Protein AF-A0A075AXF4-F1 (afdb_monomer)

Nearest PDB structures (foldseek):
  7z6h-assembly1_C  TM=7.120E-01  e=2.997E-09  Homo sapiens
  3ggr-assembly1_B  TM=7.069E-01  e=2.971E-08  Homo sapiens
  2io4-assembly1_B  TM=7.173E-01  e=1.204E-06  Saccharolobus solfataricus P2
  7o1f-assembly1_A  TM=7.673E-01  e=3.993E-06  Thermochaetoides thermophila DSM 1495
  2izo-assembly1_B  TM=7.254E-01  e=2.371E-06  Saccharolobus solfataricus

pLDDT: mean 71.02, std 21.18, range [24.12, 95.69]

Mean predicted aligned error: 11.96 Å

Structure (mmCIF, N/CA/C/O backbone):
data_AF-A0A075AXF4-F1
#
_entry.id   AF-A0A075AXF4-F1
#
loop_
_atom_site.group_PDB
_atom_site.id
_atom_site.type_symbol
_atom_site.label_atom_id
_atom_site.label_alt_id
_atom_site.label_comp_id
_atom_site.label_asym_id
_atom_site.label_entity_id
_atom_site.label_seq_id
_atom_site.pdbx_PDB_ins_code
_atom_site.Cartn_x
_atom_site.Cartn_y
_atom_site.Cartn_z
_atom_site.occupancy
_atom_site.B_iso_or_equiv
_atom_site.auth_seq_id
_atom_site.auth_comp_id
_atom_site.auth_asym_id
_atom_site.auth_atom_id
_atom_site.pdbx_PDB_model_num
ATOM 1 N N . MET A 1 1 ? 25.934 1.154 -22.409 1.00 27.30 1 MET A N 1
ATOM 2 C CA . MET A 1 1 ? 25.041 0.190 -23.088 1.00 27.30 1 MET A CA 1
ATOM 3 C C . MET A 1 1 ? 23.714 0.227 -22.354 1.00 27.30 1 MET A C 1
ATOM 5 O O . MET A 1 1 ? 23.699 -0.053 -21.167 1.00 27.30 1 MET A O 1
ATOM 9 N N . SER A 1 2 ? 22.649 0.695 -22.998 1.00 24.12 2 SER A N 1
ATOM 10 C CA . SER A 1 2 ? 21.321 0.852 -22.396 1.00 24.12 2 SER A CA 1
ATOM 11 C C . SER A 1 2 ? 20.575 -0.484 -22.418 1.00 24.12 2 SER A C 1
ATOM 13 O O . SER A 1 2 ? 20.245 -1.001 -23.483 1.00 24.12 2 SER A O 1
ATOM 15 N N . SER A 1 3 ? 20.342 -1.058 -21.241 1.00 26.25 3 SER A N 1
ATOM 16 C CA . SER A 1 3 ? 19.621 -2.319 -21.062 1.00 26.25 3 SER A CA 1
ATOM 17 C C . SER A 1 3 ? 18.118 -2.094 -21.241 1.00 26.25 3 SER A C 1
ATOM 19 O O . SER A 1 3 ? 17.509 -1.309 -20.517 1.00 26.25 3 SER A O 1
ATOM 21 N N . ASN A 1 4 ? 17.512 -2.786 -22.203 1.00 26.14 4 ASN A N 1
ATOM 22 C CA . ASN A 1 4 ? 16.065 -2.798 -22.398 1.00 26.14 4 ASN A CA 1
ATOM 23 C C . ASN A 1 4 ? 15.433 -3.807 -21.432 1.00 26.14 4 ASN A C 1
ATOM 25 O O . ASN A 1 4 ? 15.862 -4.957 -21.4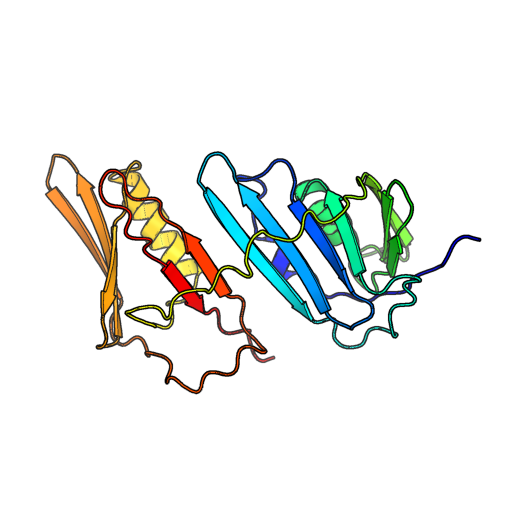06 1.00 26.14 4 ASN A O 1
ATOM 29 N N . ILE A 1 5 ? 14.422 -3.400 -20.660 1.00 32.06 5 ILE A N 1
ATOM 30 C CA . ILE A 1 5 ? 13.706 -4.290 -19.744 1.00 32.06 5 ILE A CA 1
ATOM 31 C C . ILE A 1 5 ? 12.218 -4.302 -20.121 1.00 32.06 5 ILE A C 1
ATOM 33 O O . ILE A 1 5 ? 11.587 -3.256 -20.250 1.00 32.06 5 ILE A O 1
ATOM 37 N N . LEU A 1 6 ? 11.692 -5.501 -20.366 1.00 27.25 6 LEU A N 1
ATOM 38 C CA . LEU A 1 6 ? 10.327 -5.768 -20.825 1.00 27.25 6 LEU A CA 1
ATOM 39 C C . LEU A 1 6 ? 9.510 -6.287 -19.636 1.00 27.25 6 LEU A C 1
ATOM 41 O O . LEU A 1 6 ? 9.963 -7.195 -18.933 1.00 27.25 6 LEU A O 1
ATOM 45 N N . TYR A 1 7 ? 8.324 -5.732 -19.401 1.00 36.44 7 TYR A N 1
ATOM 46 C CA . TYR A 1 7 ? 7.461 -6.137 -18.291 1.00 36.44 7 TYR A CA 1
ATOM 47 C C . TYR A 1 7 ? 5.999 -6.193 -18.742 1.00 36.44 7 TYR A C 1
ATOM 49 O O . TYR A 1 7 ? 5.592 -5.637 -19.750 1.00 36.44 7 TYR A O 1
ATOM 57 N N . GLN A 1 8 ? 5.171 -6.895 -17.980 1.00 30.17 8 GLN A N 1
ATOM 58 C CA . GLN A 1 8 ? 3.724 -6.795 -18.093 1.00 30.17 8 GLN A CA 1
ATOM 59 C C . GLN A 1 8 ? 3.177 -6.921 -16.679 1.00 30.17 8 GLN A C 1
ATOM 61 O O . GLN A 1 8 ? 3.248 -7.987 -16.075 1.00 30.17 8 GLN A O 1
ATOM 66 N N . ILE A 1 9 ? 2.681 -5.816 -16.123 1.00 34.72 9 ILE A N 1
ATOM 67 C CA . ILE A 1 9 ? 2.143 -5.785 -14.760 1.00 34.72 9 ILE A CA 1
ATOM 68 C C . ILE A 1 9 ? 0.679 -5.372 -14.823 1.00 34.72 9 ILE A C 1
ATOM 70 O O . ILE A 1 9 ? 0.334 -4.378 -15.461 1.00 34.72 9 ILE A O 1
ATOM 74 N N . ASN A 1 10 ? -0.184 -6.133 -14.151 1.00 33.03 10 ASN A N 1
ATOM 75 C CA . ASN A 1 10 ? -1.569 -5.747 -13.912 1.00 33.03 10 ASN A CA 1
ATOM 76 C C . ASN A 1 10 ? -1.613 -4.883 -12.639 1.00 33.03 10 ASN A C 1
ATOM 78 O O . ASN A 1 10 ? -1.606 -5.403 -11.530 1.00 33.03 10 ASN A O 1
ATOM 82 N N . VAL A 1 11 ? -1.545 -3.558 -12.794 1.00 38.16 11 VAL A N 1
ATOM 83 C CA . VAL A 1 11 ? -1.361 -2.596 -11.682 1.00 38.16 11 VAL A CA 1
ATOM 84 C C . VAL A 1 11 ? -2.676 -1.896 -11.296 1.00 38.16 11 VAL A C 1
ATOM 86 O O . VAL A 1 11 ? -2.672 -0.809 -10.719 1.00 38.16 11 VAL A O 1
ATOM 89 N N . GLN A 1 12 ? -3.836 -2.469 -11.627 1.00 38.56 12 GLN A N 1
ATOM 90 C CA . GLN A 1 12 ? -5.110 -1.787 -11.368 1.00 38.56 12 GLN A CA 1
ATOM 91 C C . GLN A 1 12 ? -5.354 -1.527 -9.861 1.00 38.56 12 GLN A C 1
ATOM 93 O O . GLN A 1 12 ? -5.897 -0.474 -9.516 1.00 38.56 12 GLN A O 1
ATOM 98 N N . ASP A 1 13 ? -4.809 -2.360 -8.966 1.00 41.28 13 ASP A N 1
ATOM 99 C CA . ASP A 1 13 ? -5.062 -2.279 -7.516 1.00 41.28 13 ASP A CA 1
ATOM 100 C C . ASP A 1 13 ? -4.215 -1.239 -6.753 1.00 41.28 13 ASP A C 1
ATOM 102 O O . ASP A 1 13 ? -4.675 -0.668 -5.760 1.00 41.28 13 ASP A O 1
ATOM 106 N N . VAL A 1 14 ? -3.014 -0.895 -7.238 1.00 41.69 14 VAL A N 1
ATOM 107 C CA . VAL A 1 14 ? -2.098 0.055 -6.556 1.00 41.69 14 VAL A CA 1
ATOM 108 C C . VAL A 1 14 ? -2.601 1.503 -6.648 1.00 41.69 14 VAL A C 1
ATOM 110 O O . VAL A 1 14 ? -2.327 2.330 -5.779 1.00 41.69 14 VAL A O 1
ATOM 113 N N . SER A 1 15 ? -3.405 1.815 -7.669 1.00 40.53 15 SER A N 1
ATOM 114 C CA . SER A 1 15 ? -3.923 3.167 -7.926 1.00 40.53 15 SER A CA 1
ATOM 115 C C . SER A 1 15 ? -4.878 3.707 -6.848 1.00 40.53 15 SER A C 1
ATOM 117 O O . SER A 1 15 ? -5.182 4.904 -6.837 1.00 40.53 15 SER A O 1
ATOM 119 N N . SER A 1 16 ? -5.343 2.836 -5.945 1.00 44.25 16 SER A N 1
ATOM 120 C CA . SER A 1 16 ? -6.282 3.145 -4.863 1.00 44.25 16 SER A CA 1
ATOM 121 C C . SER A 1 16 ? -5.613 3.658 -3.579 1.00 44.25 16 SER A C 1
ATOM 123 O O . SER A 1 16 ? -6.284 4.287 -2.751 1.00 44.25 16 SER A O 1
ATOM 125 N N . ILE A 1 17 ? -4.291 3.484 -3.438 1.00 48.03 17 ILE A N 1
ATOM 126 C CA . ILE A 1 17 ? -3.491 4.081 -2.362 1.00 48.03 17 ILE A CA 1
ATOM 127 C C . ILE A 1 17 ? -3.349 5.576 -2.677 1.00 48.03 17 ILE A C 1
ATOM 129 O O . ILE A 1 17 ? -2.435 6.022 -3.366 1.00 48.03 17 ILE A O 1
ATOM 133 N N . LYS A 1 18 ? -4.335 6.370 -2.248 1.00 46.41 18 LYS A N 1
ATOM 134 C CA . LYS A 1 18 ? -4.361 7.821 -2.477 1.00 46.41 18 LYS A CA 1
ATOM 135 C C . LYS A 1 18 ? -3.076 8.482 -1.955 1.00 46.41 18 LYS A C 1
ATOM 137 O O . LYS A 1 18 ? -2.716 8.293 -0.797 1.00 46.41 18 LYS A O 1
ATOM 142 N N . ASN A 1 19 ? -2.516 9.375 -2.780 1.00 50.25 19 ASN A N 1
ATOM 143 C CA . ASN A 1 19 ? -1.391 10.315 -2.581 1.00 50.25 19 ASN A CA 1
ATOM 144 C C . ASN A 1 19 ? -1.425 11.209 -1.321 1.00 50.25 19 ASN A C 1
ATOM 146 O O . ASN A 1 19 ? -0.719 12.211 -1.259 1.00 50.25 19 ASN A O 1
ATOM 150 N N . LYS A 1 20 ? -2.288 10.940 -0.340 1.00 50.97 20 LYS A N 1
ATOM 151 C CA . LYS A 1 20 ? -2.543 11.864 0.766 1.00 50.97 20 LYS A CA 1
ATOM 152 C C . LYS A 1 20 ? -1.429 11.863 1.819 1.00 50.97 20 LYS A C 1
ATOM 154 O O . LYS A 1 20 ? -1.355 12.818 2.579 1.00 50.97 20 LYS A O 1
ATOM 159 N N . TYR A 1 21 ? -0.586 10.830 1.848 1.00 51.03 21 TYR A N 1
ATOM 160 C CA . TYR A 1 21 ? 0.285 10.575 2.996 1.00 51.03 21 TYR A CA 1
ATOM 161 C C . TYR A 1 21 ? 1.788 10.741 2.731 1.00 51.03 21 TYR A C 1
ATOM 163 O O . TYR A 1 21 ? 2.521 10.910 3.689 1.00 51.03 21 TYR A O 1
ATOM 171 N N . GLN A 1 22 ? 2.285 10.781 1.484 1.00 60.81 22 GLN A N 1
ATOM 172 C CA . GLN A 1 22 ? 3.741 10.835 1.242 1.00 60.81 22 GLN A CA 1
ATOM 173 C C . GLN A 1 22 ? 4.163 11.622 0.002 1.00 60.81 22 GLN A C 1
ATOM 175 O O . GLN A 1 22 ? 3.563 11.515 -1.067 1.00 60.81 22 GLN A O 1
ATOM 180 N N . LYS A 1 23 ? 5.282 12.346 0.147 1.00 72.44 23 LYS A N 1
ATOM 181 C CA . LYS A 1 23 ? 6.001 13.019 -0.949 1.00 72.44 23 LYS A CA 1
ATOM 182 C C . LYS A 1 23 ? 6.859 12.053 -1.780 1.00 72.44 23 LYS A C 1
ATOM 184 O O . LYS A 1 23 ? 7.093 12.317 -2.954 1.00 72.44 23 LYS A O 1
ATOM 189 N N . SER A 1 24 ? 7.317 10.944 -1.192 1.00 82.44 24 SER A N 1
ATOM 190 C CA . SER A 1 24 ? 8.143 9.931 -1.863 1.00 82.44 24 SER A CA 1
ATOM 191 C C . SER A 1 24 ? 7.945 8.531 -1.274 1.00 82.44 24 SER A C 1
ATOM 193 O O . SER A 1 24 ? 7.671 8.405 -0.083 1.00 82.44 24 SER A O 1
ATOM 195 N N . CYS A 1 25 ? 8.156 7.494 -2.081 1.00 85.38 25 CYS A N 1
ATOM 196 C CA . CYS A 1 25 ? 8.318 6.102 -1.668 1.00 85.38 25 CYS A CA 1
ATOM 197 C C . CYS A 1 25 ? 9.658 5.536 -2.152 1.00 85.38 25 CYS A C 1
ATOM 199 O O . CYS A 1 25 ? 10.298 6.117 -3.031 1.00 85.38 25 CYS A O 1
ATOM 201 N N . ILE A 1 26 ? 10.050 4.394 -1.586 1.00 87.25 26 ILE A N 1
ATOM 202 C CA . ILE A 1 26 ? 11.158 3.569 -2.063 1.00 87.25 26 ILE A CA 1
ATOM 203 C C . ILE A 1 26 ? 10.586 2.368 -2.818 1.00 87.25 26 ILE A C 1
ATOM 205 O O . ILE A 1 26 ? 9.822 1.576 -2.264 1.00 87.25 26 ILE A O 1
ATOM 209 N N . LEU A 1 27 ? 10.958 2.224 -4.086 1.00 87.00 27 LEU A N 1
ATOM 210 C CA . LEU A 1 27 ? 10.733 1.007 -4.858 1.00 87.00 27 LEU A CA 1
ATOM 211 C C . LEU A 1 27 ? 12.011 0.175 -4.868 1.00 87.00 27 LEU A C 1
ATOM 213 O O . LEU A 1 27 ? 13.074 0.673 -5.235 1.00 87.00 27 LEU A O 1
ATOM 217 N N . THR A 1 28 ? 11.883 -1.099 -4.521 1.00 87.00 28 THR A N 1
ATOM 218 C CA . THR A 1 28 ? 12.957 -2.084 -4.600 1.00 87.00 28 THR A CA 1
ATOM 219 C C . THR A 1 28 ? 12.669 -3.056 -5.735 1.00 87.00 28 THR A C 1
ATOM 221 O O . THR A 1 28 ? 11.678 -3.798 -5.713 1.00 87.00 28 THR A O 1
ATOM 224 N N . PHE A 1 29 ? 13.568 -3.075 -6.711 1.00 83.75 29 PHE A N 1
ATOM 225 C CA . PHE A 1 29 ? 13.611 -4.070 -7.773 1.00 83.75 29 PHE A CA 1
ATOM 226 C C . PHE A 1 29 ? 14.584 -5.163 -7.368 1.00 83.75 29 PHE A C 1
ATOM 228 O O . PHE A 1 29 ? 15.672 -4.874 -6.876 1.00 83.75 29 PHE A O 1
ATOM 235 N N . THR A 1 30 ? 14.199 -6.415 -7.584 1.00 81.50 30 THR A N 1
ATOM 236 C CA . THR A 1 30 ? 15.085 -7.563 -7.387 1.00 81.50 30 THR A CA 1
ATOM 237 C C . THR A 1 30 ? 15.205 -8.328 -8.695 1.00 81.50 30 THR A C 1
ATOM 239 O O . THR A 1 30 ? 14.298 -8.276 -9.527 1.00 81.50 30 THR A O 1
ATOM 242 N N . ASN A 1 31 ? 16.289 -9.082 -8.869 1.00 76.50 31 ASN A N 1
ATOM 243 C CA . ASN A 1 31 ? 16.451 -10.019 -9.988 1.00 76.50 31 ASN A CA 1
ATOM 244 C C . ASN A 1 31 ? 15.409 -11.166 -9.991 1.00 76.50 31 ASN A C 1
ATOM 246 O O . ASN A 1 31 ? 15.362 -11.984 -10.911 1.00 76.50 31 ASN A O 1
ATOM 250 N N . ARG A 1 32 ? 14.540 -11.229 -8.974 1.00 76.12 32 ARG A N 1
ATOM 251 C CA . ARG A 1 32 ? 13.416 -12.162 -8.875 1.00 76.12 32 ARG A CA 1
ATOM 252 C C . ARG A 1 32 ? 12.138 -11.510 -9.406 1.00 76.12 32 ARG A C 1
ATOM 254 O O . ARG A 1 32 ? 12.023 -10.294 -9.514 1.00 76.12 32 ARG A O 1
ATOM 261 N N . LYS A 1 33 ? 11.098 -12.313 -9.648 1.00 70.56 33 LYS A N 1
ATOM 262 C CA . LYS A 1 33 ? 9.741 -11.836 -10.004 1.00 70.56 33 LYS A CA 1
ATOM 263 C C . LYS A 1 33 ? 8.999 -11.170 -8.827 1.00 70.56 33 LYS A C 1
ATOM 265 O O . LYS A 1 33 ? 7.779 -11.278 -8.718 1.00 70.56 33 LYS A O 1
ATOM 270 N N . ARG A 1 34 ? 9.735 -10.518 -7.923 1.00 73.00 34 ARG A N 1
ATOM 271 C CA . ARG A 1 34 ? 9.235 -9.860 -6.716 1.00 73.00 34 ARG A CA 1
ATOM 272 C C . ARG A 1 34 ? 9.734 -8.425 -6.685 1.00 73.00 34 ARG A C 1
ATOM 274 O O . ARG A 1 34 ? 10.939 -8.178 -6.663 1.00 73.00 34 ARG A O 1
ATOM 281 N N . TRP A 1 35 ? 8.793 -7.497 -6.661 1.00 76.12 35 TRP A N 1
ATOM 282 C CA . TRP A 1 35 ? 9.036 -6.083 -6.421 1.00 76.12 35 TRP A CA 1
ATOM 283 C C . TRP A 1 35 ? 8.506 -5.717 -5.048 1.00 76.12 35 TRP A C 1
ATOM 285 O O . TRP A 1 35 ? 7.555 -6.329 -4.558 1.00 76.12 35 TRP A O 1
ATOM 295 N N . GLN A 1 36 ? 9.114 -4.716 -4.433 1.00 77.62 36 GLN A N 1
ATOM 296 C CA . GLN A 1 36 ? 8.671 -4.226 -3.140 1.00 77.62 36 GLN A CA 1
ATOM 297 C C . GLN A 1 36 ? 8.505 -2.714 -3.199 1.00 77.62 36 GLN A C 1
ATOM 299 O O . GLN A 1 36 ? 9.373 -2.004 -3.696 1.00 77.62 36 GLN A O 1
ATOM 304 N N . ILE A 1 37 ? 7.379 -2.226 -2.698 1.00 76.31 37 ILE A N 1
ATOM 305 C CA . ILE A 1 37 ? 7.105 -0.807 -2.515 1.00 76.31 37 ILE A CA 1
ATOM 306 C C . ILE A 1 37 ? 7.096 -0.571 -1.017 1.00 76.31 37 ILE A C 1
ATOM 308 O O . ILE A 1 37 ? 6.217 -1.073 -0.320 1.00 76.31 37 ILE A O 1
ATOM 312 N N . ARG A 1 38 ? 8.071 0.188 -0.529 1.00 77.62 38 ARG A N 1
ATOM 313 C CA . ARG A 1 38 ? 8.118 0.621 0.862 1.00 77.62 38 ARG A CA 1
ATOM 314 C C . ARG A 1 38 ? 7.870 2.104 0.928 1.00 77.62 38 ARG A C 1
ATOM 316 O O . ARG A 1 38 ? 8.444 2.894 0.178 1.00 77.62 38 ARG A O 1
ATOM 323 N N . THR A 1 39 ? 7.026 2.493 1.856 1.00 75.88 39 THR A N 1
ATOM 324 C CA . THR A 1 39 ? 6.755 3.890 2.100 1.00 75.88 39 THR A CA 1
ATOM 325 C C . THR A 1 39 ? 6.768 4.149 3.598 1.00 75.88 39 THR A C 1
ATOM 327 O O . THR A 1 39 ? 6.298 3.322 4.375 1.00 75.88 39 THR A O 1
ATOM 330 N N . LEU A 1 40 ? 7.360 5.269 4.005 1.00 71.50 40 LEU A N 1
ATOM 331 C CA . LEU A 1 40 ? 7.406 5.713 5.394 1.00 71.50 40 LEU A CA 1
ATOM 332 C C . LEU A 1 40 ? 6.972 7.173 5.434 1.00 71.50 40 LEU A C 1
ATOM 334 O O . LEU A 1 40 ? 7.558 8.025 4.765 1.00 71.50 40 LEU A O 1
ATOM 338 N N . ASP A 1 41 ? 5.898 7.450 6.158 1.00 69.69 41 ASP A N 1
ATOM 339 C CA . ASP A 1 41 ? 5.471 8.806 6.458 1.00 69.69 41 ASP A CA 1
ATOM 340 C C . ASP A 1 41 ? 6.078 9.198 7.803 1.00 69.69 41 ASP A C 1
ATOM 342 O O . ASP A 1 41 ? 5.587 8.803 8.855 1.00 69.69 41 ASP A O 1
ATOM 346 N N . LEU A 1 42 ? 7.154 9.984 7.760 1.00 66.94 42 LEU A N 1
ATOM 347 C CA . LEU A 1 42 ? 7.853 10.452 8.959 1.00 66.94 42 LEU A CA 1
ATOM 348 C C . LEU A 1 42 ? 6.968 11.313 9.871 1.00 66.94 42 LEU A C 1
ATOM 350 O O . LEU A 1 42 ? 7.278 11.452 11.046 1.00 66.94 42 LEU A O 1
ATOM 354 N N . SER A 1 43 ? 5.893 11.913 9.346 1.00 66.75 43 SER A N 1
ATOM 355 C CA . SER A 1 43 ? 5.010 12.769 10.146 1.00 66.75 43 SER A CA 1
ATOM 356 C C . SER A 1 43 ? 4.003 11.985 10.980 1.00 66.75 43 SER A C 1
ATOM 358 O O . SER A 1 43 ? 3.557 12.472 12.014 1.00 66.75 43 SER A O 1
ATOM 360 N N . THR A 1 44 ? 3.638 10.785 10.527 1.00 66.06 44 THR A N 1
ATOM 361 C CA . THR A 1 44 ? 2.646 9.930 11.190 1.00 66.06 44 THR A CA 1
ATOM 362 C C . THR A 1 44 ? 3.237 8.628 11.720 1.00 66.06 44 THR A C 1
ATOM 364 O O . THR A 1 44 ? 2.513 7.853 12.333 1.00 66.06 44 THR A O 1
ATOM 367 N N . GLY A 1 45 ? 4.509 8.340 11.429 1.00 68.44 45 GLY A N 1
ATOM 368 C CA . GLY A 1 45 ? 5.118 7.028 11.656 1.00 68.44 45 GLY A CA 1
ATOM 369 C C . GLY A 1 45 ? 4.556 5.925 10.747 1.00 68.44 45 GLY A C 1
ATOM 370 O O . GLY A 1 45 ? 4.991 4.777 10.829 1.00 68.44 45 GLY A O 1
ATOM 371 N N . LEU A 1 46 ? 3.603 6.236 9.853 1.00 67.50 46 LEU A N 1
ATOM 372 C CA . LEU A 1 46 ? 2.928 5.230 9.040 1.00 67.50 46 LEU A CA 1
ATOM 373 C C . LEU A 1 46 ? 3.898 4.611 8.036 1.00 67.50 46 LEU A C 1
ATOM 375 O O . LEU A 1 46 ? 4.385 5.267 7.109 1.00 67.50 46 LEU A O 1
ATOM 379 N N . LYS A 1 47 ? 4.096 3.303 8.175 1.00 71.25 47 LYS A N 1
ATOM 380 C CA . LYS A 1 47 ? 4.870 2.488 7.248 1.00 71.25 47 LYS A CA 1
ATOM 381 C C . LYS A 1 47 ? 3.939 1.617 6.417 1.00 71.25 47 LYS A C 1
ATOM 383 O O . LYS A 1 47 ? 3.075 0.931 6.948 1.00 71.25 47 LYS A O 1
ATOM 388 N N . ILE A 1 48 ? 4.129 1.623 5.104 1.00 71.75 48 ILE A N 1
ATOM 389 C CA . ILE A 1 48 ? 3.410 0.746 4.180 1.00 71.75 48 ILE A CA 1
ATOM 390 C C . ILE A 1 48 ? 4.448 -0.098 3.457 1.00 71.75 48 ILE A C 1
ATOM 392 O O . ILE A 1 48 ? 5.362 0.433 2.827 1.00 71.75 48 ILE A O 1
ATOM 396 N N . ASP A 1 49 ? 4.301 -1.415 3.543 1.00 74.19 49 ASP A N 1
ATOM 397 C CA . ASP A 1 49 ? 5.128 -2.370 2.814 1.00 74.19 49 ASP A CA 1
ATOM 398 C C . ASP A 1 49 ? 4.233 -3.208 1.901 1.00 74.19 49 ASP A C 1
ATOM 400 O O . ASP A 1 49 ? 3.334 -3.918 2.352 1.00 74.19 49 ASP A O 1
ATOM 404 N N . CYS A 1 50 ? 4.450 -3.093 0.597 1.00 71.06 50 CYS A N 1
ATOM 405 C CA . CYS A 1 50 ? 3.696 -3.812 -0.411 1.00 71.06 50 CYS A CA 1
ATOM 406 C C . CYS A 1 50 ? 4.646 -4.684 -1.226 1.00 71.06 50 CYS A C 1
ATOM 408 O O . CYS A 1 50 ? 5.556 -4.190 -1.889 1.00 71.06 50 CYS A O 1
ATOM 410 N N . ASN A 1 51 ? 4.403 -5.993 -1.209 1.00 72.62 51 ASN A N 1
ATOM 411 C CA . ASN A 1 51 ? 5.110 -6.940 -2.057 1.00 72.62 51 ASN A CA 1
ATOM 412 C C . ASN A 1 51 ? 4.266 -7.233 -3.296 1.00 72.62 51 ASN A C 1
ATOM 414 O O . ASN A 1 51 ? 3.143 -7.722 -3.196 1.00 72.62 51 ASN A O 1
ATOM 418 N N . LEU A 1 52 ? 4.826 -6.946 -4.465 1.00 67.81 52 LEU A N 1
ATOM 419 C CA . LEU A 1 52 ? 4.213 -7.205 -5.757 1.00 67.81 52 LEU A CA 1
ATOM 420 C C . LEU A 1 52 ? 4.898 -8.407 -6.400 1.00 67.81 52 LEU A C 1
ATOM 422 O O . LEU A 1 52 ? 6.102 -8.394 -6.659 1.00 67.81 52 LEU A O 1
ATOM 426 N N . TYR A 1 53 ? 4.118 -9.445 -6.683 1.00 68.00 53 TYR A N 1
ATOM 427 C CA . TYR A 1 53 ? 4.588 -10.621 -7.405 1.00 68.00 53 TYR A CA 1
ATOM 428 C C . TYR A 1 53 ? 4.194 -10.511 -8.871 1.00 68.00 53 TYR A C 1
ATOM 430 O O . TYR A 1 53 ? 3.011 -10.463 -9.210 1.00 68.00 53 TYR A O 1
ATOM 438 N N . ILE A 1 54 ? 5.190 -10.483 -9.752 1.00 67.06 54 ILE A N 1
ATOM 439 C CA . ILE A 1 54 ? 4.949 -10.337 -11.183 1.00 67.06 54 ILE A CA 1
ATOM 440 C C . ILE A 1 54 ? 4.703 -11.712 -11.788 1.00 67.06 54 ILE A C 1
ATOM 442 O O . ILE A 1 54 ? 5.626 -12.480 -12.072 1.00 67.06 54 ILE A O 1
ATOM 446 N N . LYS A 1 55 ? 3.426 -12.020 -12.000 1.00 60.53 55 LYS A N 1
ATOM 447 C CA . LYS A 1 55 ? 3.003 -13.197 -12.758 1.00 60.53 55 LYS A CA 1
ATOM 448 C C . LYS A 1 55 ? 3.263 -12.958 -14.250 1.00 60.53 55 LYS A C 1
ATOM 450 O O . LYS A 1 55 ? 3.044 -11.862 -14.749 1.00 60.53 55 LYS A O 1
ATOM 455 N N . ASN A 1 56 ? 3.722 -13.989 -14.958 1.00 63.38 56 ASN A N 1
ATOM 456 C CA . ASN A 1 56 ? 3.880 -14.008 -16.422 1.00 63.38 56 ASN A CA 1
ATOM 457 C C . ASN A 1 56 ? 4.870 -13.006 -17.052 1.00 63.38 56 ASN A C 1
ATOM 459 O O . ASN A 1 56 ? 4.901 -12.898 -18.273 1.00 63.38 56 ASN A O 1
ATOM 463 N N . ALA A 1 57 ? 5.727 -12.330 -16.281 1.00 62.06 57 ALA A N 1
ATOM 464 C CA . ALA A 1 57 ? 6.822 -11.564 -16.877 1.00 62.06 57 ALA A CA 1
ATOM 465 C C . ALA A 1 57 ? 7.969 -12.468 -17.347 1.00 62.06 57 ALA A C 1
ATOM 467 O O . ALA A 1 57 ? 8.285 -13.489 -16.715 1.00 62.06 57 ALA A O 1
ATOM 468 N N . SER A 1 58 ? 8.627 -12.043 -18.428 1.00 66.88 58 SER A N 1
ATOM 469 C CA . SER A 1 58 ? 9.997 -12.441 -18.747 1.00 66.88 58 SER A CA 1
ATOM 470 C C . SER A 1 58 ? 10.907 -12.202 -17.541 1.00 66.88 58 SER A C 1
ATOM 472 O O . SER A 1 58 ? 10.659 -11.304 -16.734 1.00 66.88 58 SER A O 1
ATOM 474 N N . ASN A 1 59 ? 11.943 -13.030 -17.380 1.00 64.44 59 ASN A N 1
ATOM 475 C CA . ASN A 1 59 ? 12.887 -12.846 -16.280 1.00 64.44 59 ASN A CA 1
ATOM 476 C C . ASN A 1 59 ? 13.521 -11.447 -16.379 1.00 64.44 59 ASN A C 1
ATOM 478 O O . ASN A 1 59 ? 13.975 -11.078 -17.465 1.00 64.44 59 ASN A O 1
ATOM 482 N N . PRO A 1 60 ? 13.533 -10.666 -15.285 1.00 65.38 60 PRO A N 1
ATOM 483 C CA . PRO A 1 60 ? 14.088 -9.324 -15.311 1.00 65.38 60 PRO A CA 1
ATOM 484 C C . PRO A 1 60 ? 15.597 -9.393 -15.572 1.00 65.38 60 PRO A C 1
ATOM 486 O O . PRO A 1 60 ? 16.334 -10.062 -14.851 1.00 65.38 60 PRO A O 1
ATOM 489 N N . THR A 1 61 ? 16.069 -8.690 -16.598 1.00 68.31 61 THR A N 1
ATOM 490 C CA . THR A 1 61 ? 17.500 -8.481 -16.852 1.00 68.31 61 THR A CA 1
ATOM 491 C C . THR A 1 61 ? 17.972 -7.268 -16.062 1.00 68.31 61 THR A C 1
ATOM 493 O O . THR A 1 61 ? 18.059 -6.161 -16.594 1.00 68.31 61 THR A O 1
ATOM 496 N N . ILE A 1 62 ? 18.227 -7.471 -14.773 1.00 69.94 62 ILE A N 1
ATOM 497 C CA . ILE A 1 62 ? 18.841 -6.469 -13.898 1.00 69.94 62 ILE A CA 1
ATOM 498 C C . ILE A 1 62 ? 20.306 -6.873 -13.726 1.00 69.94 62 ILE A C 1
ATOM 500 O O . ILE A 1 62 ? 20.601 -8.035 -13.463 1.00 69.94 62 ILE A O 1
ATOM 504 N N . SER A 1 63 ? 21.231 -5.933 -13.935 1.00 73.75 63 SER A N 1
ATOM 505 C CA . SER A 1 63 ? 22.677 -6.189 -13.823 1.00 73.75 63 SER A CA 1
ATOM 506 C C . SER A 1 63 ? 23.146 -6.395 -12.382 1.00 73.75 63 SER A C 1
ATOM 508 O O . SER A 1 63 ? 24.242 -6.897 -12.162 1.00 73.75 63 SER A O 1
ATOM 510 N N . THR A 1 64 ? 22.331 -5.984 -11.415 1.00 77.00 64 THR A N 1
ATOM 511 C CA . THR A 1 64 ? 22.555 -6.120 -9.976 1.00 77.00 64 THR A CA 1
ATOM 512 C C . THR A 1 64 ? 21.454 -6.973 -9.347 1.00 77.00 64 THR A C 1
ATOM 514 O O . THR A 1 64 ? 20.355 -7.099 -9.890 1.00 77.00 64 THR A O 1
ATOM 517 N N . ASP A 1 65 ? 21.731 -7.559 -8.183 1.00 81.81 65 ASP A N 1
ATOM 518 C CA . ASP A 1 65 ? 20.748 -8.397 -7.485 1.00 81.81 65 ASP A CA 1
ATOM 519 C C . ASP A 1 65 ? 19.543 -7.592 -6.985 1.00 81.81 65 ASP A C 1
ATOM 521 O O . ASP A 1 65 ? 18.402 -8.069 -7.049 1.00 81.81 65 ASP A O 1
ATOM 525 N N . THR A 1 66 ? 19.790 -6.359 -6.534 1.00 84.94 66 THR A N 1
ATOM 526 C CA . THR A 1 66 ? 18.777 -5.411 -6.063 1.00 84.94 66 THR A CA 1
ATOM 527 C C . THR A 1 66 ? 19.080 -3.983 -6.524 1.00 84.94 66 THR A C 1
ATOM 529 O O . THR A 1 66 ? 20.235 -3.612 -6.748 1.00 84.94 66 THR A O 1
ATOM 532 N N . ILE A 1 67 ? 18.028 -3.177 -6.706 1.00 87.75 67 ILE A N 1
ATOM 533 C CA . ILE A 1 67 ? 18.109 -1.728 -6.948 1.00 87.75 67 ILE A CA 1
ATOM 534 C C . ILE A 1 67 ? 17.020 -1.040 -6.132 1.00 87.75 67 ILE A C 1
ATOM 536 O O . ILE A 1 67 ? 15.854 -1.431 -6.208 1.00 87.75 67 ILE A O 1
ATOM 540 N N . HIS A 1 68 ? 17.393 0.017 -5.414 1.00 89.94 68 HIS A N 1
ATOM 541 C CA . HIS A 1 68 ? 16.480 0.835 -4.624 1.00 89.94 68 HIS A CA 1
ATOM 542 C C . HIS A 1 68 ? 16.367 2.218 -5.249 1.00 89.94 68 HIS A C 1
ATOM 544 O O . HIS A 1 68 ? 17.368 2.882 -5.526 1.00 89.94 68 HIS A O 1
ATOM 550 N N . ILE A 1 69 ? 15.136 2.655 -5.491 1.00 90.75 69 ILE A N 1
ATOM 551 C CA . ILE A 1 69 ? 14.873 3.964 -6.079 1.00 90.75 69 ILE A CA 1
ATOM 552 C C . ILE A 1 69 ? 13.866 4.725 -5.234 1.00 90.75 69 ILE A C 1
ATOM 554 O O . ILE A 1 69 ? 12.840 4.189 -4.821 1.00 90.75 69 ILE A O 1
ATOM 558 N N . GLN A 1 70 ? 14.150 5.996 -5.006 1.00 90.50 70 GLN A N 1
ATOM 559 C CA . GLN A 1 70 ? 13.224 6.946 -4.426 1.00 90.50 70 GLN A CA 1
ATOM 560 C C . GLN A 1 70 ? 12.445 7.644 -5.539 1.00 90.50 70 GLN A C 1
ATOM 562 O O . GLN A 1 70 ? 13.017 8.115 -6.525 1.00 90.50 70 GLN A O 1
ATOM 567 N N . VAL A 1 71 ? 11.128 7.720 -5.378 1.00 91.19 71 VAL A N 1
ATOM 568 C CA . VAL A 1 71 ? 10.222 8.220 -6.416 1.00 91.19 71 VAL A CA 1
ATOM 569 C C . VAL A 1 71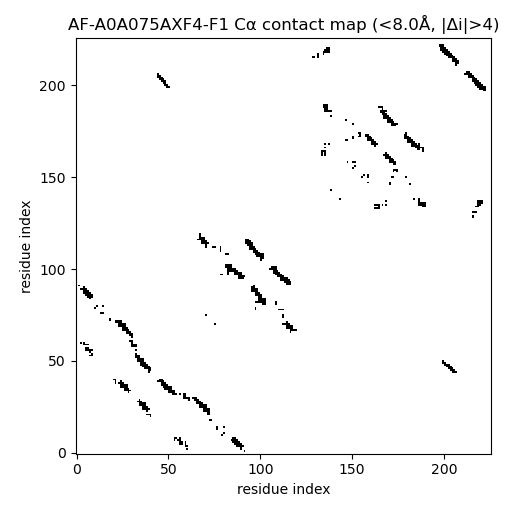 ? 8.928 8.736 -5.800 1.00 91.19 71 VAL A C 1
ATOM 571 O O . VAL A 1 71 ? 8.509 8.292 -4.734 1.00 91.19 71 VAL A O 1
ATOM 574 N N . ALA A 1 72 ? 8.288 9.703 -6.451 1.00 89.00 72 ALA A N 1
ATOM 575 C CA . ALA A 1 72 ? 7.005 10.229 -6.009 1.00 89.00 72 ALA A CA 1
ATOM 576 C C . ALA A 1 72 ? 5.862 9.259 -6.405 1.00 89.00 72 ALA A C 1
ATOM 578 O O . ALA A 1 72 ? 5.676 9.007 -7.603 1.00 89.00 72 ALA A O 1
ATOM 579 N N . PRO A 1 73 ? 5.078 8.710 -5.448 1.00 84.56 73 PRO A N 1
ATOM 580 C CA . PRO A 1 73 ? 4.064 7.688 -5.734 1.00 84.56 73 PRO A CA 1
ATOM 581 C C . PRO A 1 73 ? 3.020 8.133 -6.764 1.00 84.56 73 PRO A C 1
ATOM 583 O O . PRO A 1 73 ? 2.586 7.347 -7.606 1.00 84.56 73 PRO A O 1
ATOM 586 N N . ASN A 1 74 ? 2.648 9.415 -6.734 1.00 82.50 74 ASN A N 1
ATOM 587 C CA . ASN A 1 74 ? 1.663 9.999 -7.637 1.00 82.50 74 ASN A CA 1
ATOM 588 C C . ASN A 1 74 ? 2.066 9.874 -9.108 1.00 82.50 74 ASN A C 1
ATOM 590 O O . ASN A 1 74 ? 1.206 9.599 -9.943 1.00 82.50 74 ASN A O 1
ATOM 594 N N . LEU A 1 75 ? 3.357 10.035 -9.409 1.00 88.94 75 LEU A N 1
ATOM 595 C CA . LEU A 1 75 ? 3.873 9.959 -10.773 1.00 88.94 75 LEU A CA 1
ATOM 596 C C . LEU A 1 75 ? 3.841 8.524 -11.299 1.00 88.94 75 LEU A C 1
ATOM 598 O O . LEU A 1 75 ? 3.529 8.307 -12.464 1.00 88.94 75 LEU A O 1
ATOM 602 N N . ILE A 1 76 ? 4.087 7.534 -10.436 1.00 87.75 76 ILE A N 1
ATOM 603 C CA . ILE A 1 76 ? 3.952 6.117 -10.801 1.00 87.75 76 ILE A CA 1
ATOM 604 C C . ILE A 1 76 ? 2.494 5.782 -11.093 1.00 87.75 76 ILE A C 1
ATOM 606 O O . ILE A 1 76 ? 2.197 5.166 -12.112 1.00 87.75 76 ILE A O 1
ATOM 610 N N . VAL A 1 77 ? 1.573 6.192 -10.214 1.00 83.06 77 VAL A N 1
ATOM 611 C CA . VAL A 1 77 ? 0.138 5.927 -10.392 1.00 83.06 77 VAL A CA 1
ATOM 612 C C . VAL A 1 77 ? -0.373 6.552 -11.687 1.00 83.06 77 VAL A C 1
ATOM 614 O O . VAL A 1 77 ? -1.151 5.925 -12.404 1.00 83.06 77 VAL A O 1
ATOM 617 N N . GLU A 1 78 ? 0.056 7.772 -11.998 1.00 86.56 78 GLU A N 1
ATOM 618 C CA . GLU A 1 78 ? -0.274 8.436 -13.257 1.00 86.56 78 GLU A CA 1
ATOM 619 C C . GLU A 1 78 ? 0.313 7.690 -14.462 1.00 86.56 78 GLU A C 1
ATOM 621 O O . GLU A 1 78 ? -0.429 7.367 -15.393 1.00 86.56 78 GLU A O 1
ATOM 626 N N . ALA A 1 79 ? 1.598 7.325 -14.400 1.00 87.81 79 ALA A N 1
ATOM 627 C CA . ALA A 1 79 ? 2.281 6.574 -15.449 1.00 87.81 79 ALA A CA 1
ATOM 628 C C . ALA A 1 79 ? 1.597 5.257 -15.788 1.00 87.81 79 ALA A C 1
ATOM 630 O O . ALA A 1 79 ? 1.281 4.978 -16.945 1.00 87.81 79 ALA A O 1
ATOM 631 N N . VAL A 1 80 ? 1.289 4.494 -14.751 1.00 85.06 80 VAL A N 1
ATOM 632 C CA . VAL A 1 80 ? 0.583 3.228 -14.846 1.00 85.06 80 VAL A CA 1
ATOM 633 C C . VAL A 1 80 ? -0.835 3.410 -15.380 1.00 85.06 80 VAL A C 1
ATOM 635 O O . VAL A 1 80 ? -1.255 2.662 -16.254 1.00 85.06 80 VAL A O 1
ATOM 638 N N . ARG A 1 81 ? -1.600 4.389 -14.877 1.00 84.69 81 ARG A N 1
ATOM 639 C CA . ARG A 1 81 ? -3.009 4.587 -15.270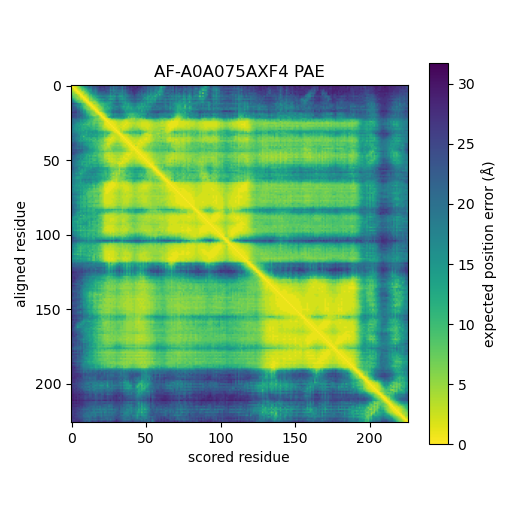 1.00 84.69 81 ARG A CA 1
ATOM 640 C C . ARG A 1 81 ? -3.158 4.841 -16.768 1.00 84.69 81 ARG A C 1
ATOM 642 O O . ARG A 1 81 ? -4.175 4.473 -17.361 1.00 84.69 81 ARG A O 1
ATOM 649 N N . ASN A 1 82 ? -2.157 5.482 -17.357 1.00 83.94 82 ASN A N 1
ATOM 650 C CA . ASN A 1 82 ? -2.134 5.809 -18.770 1.00 83.94 82 ASN A CA 1
ATOM 651 C C . ASN A 1 82 ? -1.804 4.595 -19.658 1.00 83.94 82 ASN A C 1
ATOM 653 O O . ASN A 1 82 ? -2.160 4.602 -20.838 1.00 83.94 82 ASN A O 1
ATOM 657 N N . VAL A 1 83 ? -1.208 3.533 -19.106 1.00 81.38 83 VAL A N 1
ATOM 658 C CA . VAL A 1 83 ? -0.899 2.290 -19.824 1.00 81.38 83 VAL A CA 1
ATOM 659 C C . VAL A 1 83 ? -1.963 1.229 -19.529 1.00 81.38 83 VAL A C 1
ATOM 661 O O . VAL A 1 83 ? -2.221 0.879 -18.383 1.00 81.38 83 VAL A O 1
ATOM 664 N N . HIS A 1 84 ? -2.622 0.702 -20.565 1.00 73.88 84 HIS A N 1
ATOM 665 C CA . HIS A 1 84 ? -3.786 -0.173 -20.376 1.00 73.88 84 HIS A CA 1
ATOM 666 C C . HIS A 1 84 ? -3.504 -1.664 -20.554 1.00 73.88 84 HIS A C 1
ATOM 668 O O . HIS A 1 84 ? -4.104 -2.492 -19.870 1.00 73.88 84 HIS A O 1
ATOM 674 N N . ARG A 1 85 ? -2.652 -2.021 -21.518 1.00 74.75 85 ARG A N 1
ATOM 675 C CA . ARG A 1 85 ? -2.346 -3.411 -21.882 1.00 74.75 85 ARG A CA 1
ATOM 676 C C . ARG A 1 85 ? -0.885 -3.518 -22.272 1.00 74.75 85 ARG A C 1
ATOM 678 O O . ARG A 1 85 ? -0.458 -2.711 -23.091 1.00 74.75 85 ARG A O 1
ATOM 685 N N . GLY A 1 86 ? -0.193 -4.528 -21.735 1.00 74.50 86 GLY A N 1
ATOM 686 C CA . GLY A 1 86 ? 1.230 -4.771 -21.994 1.00 74.50 86 GLY A CA 1
ATOM 687 C C . GLY A 1 86 ? 2.067 -3.570 -21.564 1.00 74.50 86 GLY A C 1
ATOM 688 O O . GLY A 1 86 ? 2.151 -2.595 -22.301 1.00 74.50 86 GLY A O 1
ATOM 689 N N . MET A 1 87 ? 2.602 -3.596 -20.344 1.00 82.12 87 MET A N 1
ATOM 690 C CA . MET A 1 87 ? 3.329 -2.455 -19.787 1.00 82.12 87 MET A CA 1
ATOM 691 C C . MET A 1 87 ? 4.781 -2.811 -19.530 1.00 82.12 87 MET A C 1
ATOM 693 O O . MET A 1 87 ? 5.101 -3.360 -18.474 1.00 82.12 87 MET A O 1
ATOM 697 N N . ASP A 1 88 ? 5.628 -2.396 -20.456 1.00 82.75 88 ASP A N 1
ATOM 698 C CA . ASP A 1 88 ? 7.069 -2.472 -20.334 1.00 82.75 88 ASP A CA 1
ATOM 699 C C . ASP A 1 88 ? 7.588 -1.372 -19.424 1.00 82.75 88 ASP A C 1
ATOM 701 O O . ASP A 1 88 ? 7.069 -0.254 -19.396 1.00 82.75 88 ASP A O 1
ATOM 705 N N . ILE A 1 89 ? 8.616 -1.693 -18.648 1.00 85.44 89 ILE A N 1
ATOM 706 C CA . ILE A 1 89 ? 9.192 -0.781 -17.664 1.00 85.44 89 ILE A CA 1
ATOM 707 C C . ILE A 1 89 ? 10.699 -0.783 -17.849 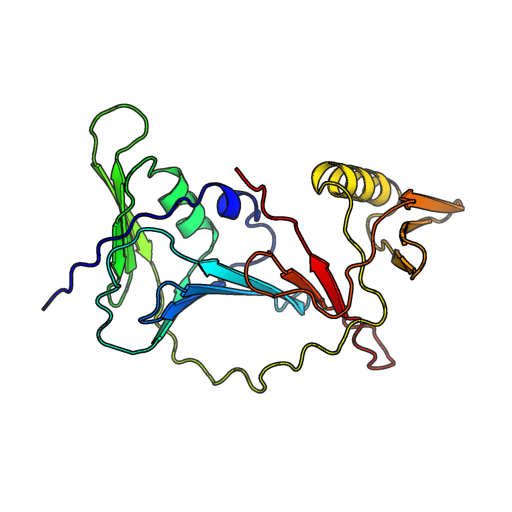1.00 85.44 89 ILE A C 1
ATOM 709 O O . ILE A 1 89 ? 11.364 -1.780 -17.619 1.00 85.44 89 ILE A O 1
ATOM 713 N N . TYR A 1 90 ? 11.252 0.356 -18.224 1.00 87.00 90 TYR A N 1
ATOM 714 C CA . TYR A 1 90 ? 12.685 0.530 -18.403 1.00 87.00 90 TYR A CA 1
ATOM 715 C C . TYR A 1 90 ? 13.229 1.365 -17.258 1.00 87.00 90 TYR A C 1
ATOM 717 O O . TYR A 1 90 ? 12.637 2.382 -16.901 1.00 87.00 90 TYR A O 1
ATOM 725 N N . LEU A 1 91 ? 14.363 0.960 -16.700 1.00 88.06 91 LEU A N 1
ATO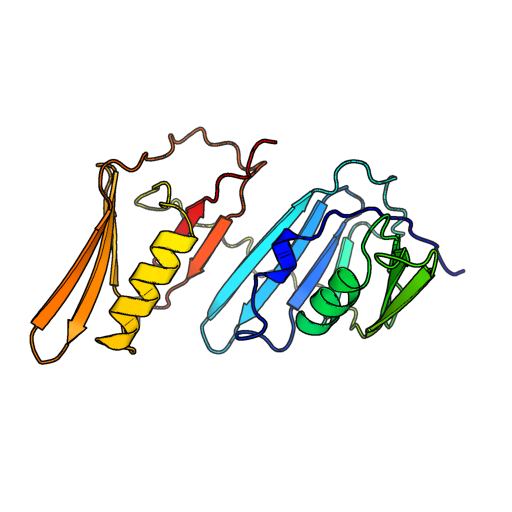M 726 C CA . LEU A 1 91 ? 15.041 1.715 -15.657 1.00 88.06 91 LEU A CA 1
ATOM 727 C C . LEU A 1 91 ? 16.305 2.362 -16.226 1.00 88.06 91 LEU A C 1
ATOM 729 O O . LEU A 1 91 ? 17.089 1.702 -16.903 1.00 88.06 91 LEU A O 1
ATOM 733 N N . SER A 1 92 ? 16.495 3.648 -15.948 1.00 89.81 92 SER A N 1
ATOM 734 C CA . SER A 1 92 ? 17.736 4.381 -16.199 1.00 89.81 92 SER A CA 1
ATOM 735 C C . SER A 1 92 ? 18.256 5.011 -14.906 1.00 89.81 92 SER A C 1
ATOM 737 O O . SER A 1 92 ? 17.601 4.942 -13.869 1.00 89.81 92 SER A O 1
ATOM 739 N N . GLU A 1 93 ? 19.417 5.666 -14.968 1.00 89.50 93 GLU A N 1
ATOM 740 C CA . GLU A 1 93 ? 20.043 6.330 -13.812 1.00 89.50 93 GLU A CA 1
ATOM 741 C C . GLU A 1 93 ? 19.171 7.430 -13.180 1.00 89.50 93 GLU A C 1
ATOM 743 O O . GLU A 1 93 ? 19.309 7.741 -11.998 1.00 89.50 93 GLU A O 1
ATOM 748 N N . HIS A 1 94 ? 18.265 8.028 -13.960 1.00 92.25 94 HIS A N 1
ATOM 749 C CA . HIS A 1 94 ? 17.491 9.207 -13.549 1.00 92.25 94 HIS A CA 1
ATOM 750 C C . HIS A 1 94 ? 15.988 9.077 -13.784 1.00 92.25 94 HIS A C 1
ATOM 752 O O . HIS A 1 94 ? 15.223 9.970 -13.415 1.00 92.25 94 HIS A O 1
ATOM 758 N N . SER A 1 95 ? 15.531 7.982 -14.396 1.00 93.62 95 SER A N 1
ATOM 759 C CA . SER A 1 95 ? 14.106 7.795 -14.648 1.00 93.62 95 SER A CA 1
ATOM 760 C C . SER A 1 95 ? 13.690 6.335 -14.705 1.00 93.62 95 SER A C 1
ATOM 762 O O . SER A 1 95 ? 14.452 5.468 -15.125 1.00 93.62 95 SER A O 1
ATOM 764 N N . ILE A 1 96 ? 12.430 6.094 -14.368 1.00 92.38 96 ILE A N 1
ATOM 765 C CA . ILE A 1 96 ? 11.712 4.874 -14.713 1.00 92.38 96 ILE A CA 1
ATOM 766 C C . ILE A 1 96 ? 10.734 5.198 -15.844 1.00 92.38 96 ILE A C 1
ATOM 768 O O . ILE A 1 96 ? 10.012 6.194 -15.801 1.00 92.38 96 ILE A O 1
ATOM 772 N N . CYS A 1 97 ? 10.750 4.397 -16.899 1.00 92.12 97 CYS A N 1
ATOM 773 C CA . CYS A 1 97 ? 10.016 4.648 -18.125 1.00 92.12 97 CYS A CA 1
ATOM 774 C C . CYS A 1 97 ? 8.987 3.546 -18.360 1.00 92.12 97 CYS A C 1
ATOM 776 O O . CYS A 1 97 ? 9.355 2.406 -18.624 1.00 92.12 97 CYS A O 1
ATOM 778 N N . PHE A 1 98 ? 7.709 3.905 -18.328 1.00 90.69 98 PHE A N 1
ATOM 779 C CA . PHE A 1 98 ? 6.589 3.011 -18.597 1.00 90.69 98 PHE A CA 1
ATOM 780 C C . PHE A 1 98 ? 6.197 3.116 -20.069 1.00 90.69 98 PHE A C 1
ATOM 782 O O . PHE A 1 98 ? 5.932 4.216 -20.559 1.00 90.69 98 PHE A O 1
ATOM 789 N N . VAL A 1 99 ? 6.166 1.993 -20.779 1.00 89.12 99 VAL A N 1
ATOM 790 C CA . VAL A 1 99 ? 5.802 1.917 -22.196 1.00 89.12 99 VAL A CA 1
ATOM 791 C C . VAL A 1 99 ? 4.670 0.922 -22.367 1.00 89.12 99 VAL A C 1
ATOM 793 O O . VAL A 1 99 ? 4.735 -0.188 -21.858 1.00 89.12 99 VAL A O 1
ATOM 796 N N . GLY A 1 100 ? 3.625 1.296 -23.092 1.00 88.88 100 GLY A N 1
ATOM 797 C CA . GLY A 1 100 ? 2.584 0.340 -23.447 1.00 88.88 100 GLY A CA 1
ATOM 798 C C . GLY A 1 100 ? 1.432 0.958 -24.213 1.00 88.88 100 GLY A C 1
ATOM 799 O O . GLY A 1 100 ? 1.445 2.143 -24.551 1.00 88.88 100 GLY A O 1
ATOM 800 N N . ALA A 1 101 ? 0.422 0.147 -24.515 1.00 86.56 101 ALA A N 1
ATOM 801 C CA . ALA A 1 101 ? -0.698 0.596 -25.329 1.00 86.56 101 ALA A CA 1
ATOM 802 C C . ALA A 1 101 ? -1.681 1.463 -24.525 1.00 86.56 101 ALA A C 1
ATOM 804 O O . ALA A 1 101 ? -2.133 1.092 -23.435 1.00 86.56 101 ALA A O 1
ATOM 805 N N . ALA A 1 102 ? -2.076 2.596 -25.110 1.00 84.19 102 ALA A N 1
ATOM 806 C CA . ALA A 1 102 ? -3.212 3.385 -24.649 1.00 84.19 102 ALA A CA 1
ATOM 807 C C . ALA A 1 102 ? -4.521 2.585 -24.765 1.00 84.19 102 ALA A C 1
ATOM 809 O O . ALA A 1 102 ? -4.658 1.730 -25.641 1.00 84.19 102 ALA A O 1
ATO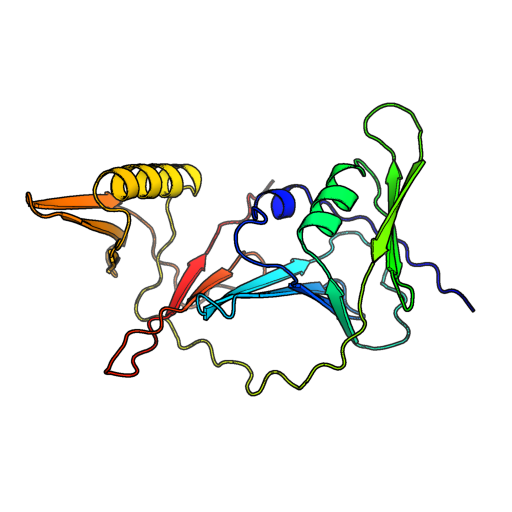M 810 N N . ARG A 1 103 ? -5.529 2.935 -23.951 1.00 74.38 103 ARG A N 1
ATOM 811 C CA . ARG A 1 103 ? -6.835 2.243 -23.901 1.00 74.38 103 ARG A CA 1
ATOM 812 C C . ARG A 1 103 ? -7.467 1.970 -25.273 1.00 74.38 103 ARG A C 1
ATOM 814 O O . ARG A 1 103 ? -7.943 0.863 -25.481 1.00 74.38 103 ARG A O 1
ATOM 821 N N . ASN A 1 104 ? -7.455 2.945 -26.190 1.00 69.94 104 ASN A N 1
ATOM 822 C CA . ASN A 1 104 ? -8.393 2.950 -27.322 1.00 69.94 104 ASN A CA 1
ATOM 823 C C . ASN A 1 104 ? -7.811 3.279 -28.711 1.00 69.94 104 ASN A C 1
ATOM 825 O O . ASN A 1 104 ? -8.603 3.549 -29.609 1.00 69.94 104 ASN A O 1
ATOM 829 N N . ARG A 1 105 ? -6.486 3.354 -28.937 1.00 63.25 105 ARG A N 1
ATOM 830 C CA . ARG A 1 105 ? -5.996 3.967 -30.202 1.00 63.25 105 ARG A CA 1
ATOM 831 C C . ARG A 1 105 ? -4.788 3.346 -30.908 1.00 63.25 105 ARG A C 1
ATOM 833 O O . ARG A 1 105 ? -4.268 3.975 -31.817 1.00 63.25 105 ARG A O 1
ATOM 840 N N . GLY A 1 106 ? -4.297 2.169 -30.516 1.00 79.69 106 GLY A N 1
ATOM 841 C CA . GLY A 1 106 ? -3.030 1.659 -31.082 1.00 79.69 106 GLY A CA 1
ATOM 842 C C . GLY A 1 106 ? -1.839 2.611 -30.856 1.00 79.69 106 GLY A C 1
ATOM 843 O O . GLY A 1 106 ? -0.783 2.450 -31.456 1.00 79.69 106 GLY A O 1
ATOM 844 N N . ILE A 1 107 ? -2.019 3.615 -29.991 1.00 86.38 107 ILE A N 1
ATOM 845 C CA . ILE A 1 107 ? -1.005 4.584 -29.599 1.00 86.38 107 ILE A CA 1
ATOM 846 C C . ILE A 1 107 ? -0.171 3.924 -28.513 1.00 86.38 107 ILE A C 1
ATOM 848 O O . ILE A 1 107 ? -0.712 3.487 -27.492 1.00 86.38 107 ILE A O 1
ATOM 852 N N . ILE A 1 108 ? 1.137 3.887 -28.731 1.00 89.06 108 ILE A N 1
ATOM 853 C CA . ILE A 1 108 ? 2.106 3.522 -27.704 1.00 89.06 108 ILE A CA 1
ATOM 854 C C . ILE A 1 108 ? 2.369 4.773 -26.869 1.00 89.06 108 ILE A C 1
ATOM 856 O O . ILE A 1 108 ? 2.798 5.803 -27.387 1.00 89.06 108 ILE A O 1
ATOM 860 N N . ILE A 1 109 ? 2.079 4.690 -25.577 1.00 90.31 109 ILE A N 1
ATOM 861 C CA . ILE A 1 109 ? 2.383 5.734 -24.605 1.00 90.31 109 ILE A CA 1
ATOM 862 C C . ILE A 1 109 ? 3.729 5.405 -23.976 1.00 90.31 109 ILE A C 1
ATOM 864 O O . ILE A 1 109 ? 3.960 4.270 -23.568 1.00 90.31 109 ILE A O 1
ATOM 868 N N . LYS A 1 110 ? 4.590 6.419 -23.874 1.00 93.06 110 LYS A N 1
ATOM 869 C CA . LYS A 1 110 ? 5.853 6.378 -23.139 1.00 93.06 110 LYS A CA 1
ATOM 870 C C . LYS A 1 110 ? 5.812 7.436 -22.041 1.00 93.06 110 LYS A C 1
ATOM 872 O O . LYS A 1 110 ? 5.690 8.618 -22.349 1.00 93.06 110 LYS A O 1
ATOM 877 N N . GLN A 1 111 ? 5.899 7.023 -20.779 1.00 92.44 111 GLN A N 1
ATOM 878 C CA . GLN A 1 111 ? 5.867 7.924 -19.623 1.00 92.44 111 GLN A CA 1
ATOM 879 C C . GLN A 1 111 ? 7.159 7.800 -18.837 1.00 92.44 111 GLN A C 1
ATOM 881 O O . GLN A 1 111 ? 7.475 6.728 -18.332 1.00 92.44 111 GLN A O 1
ATOM 886 N N . MET A 1 112 ? 7.901 8.899 -18.737 1.00 94.44 112 MET A N 1
ATOM 887 C CA . MET A 1 112 ? 9.129 8.961 -17.954 1.00 94.44 112 MET A CA 1
ATOM 888 C C . MET A 1 112 ? 8.831 9.583 -16.596 1.00 94.44 112 MET A C 1
ATOM 890 O O . MET A 1 112 ? 8.357 10.713 -16.518 1.00 94.44 112 MET A O 1
ATOM 894 N N . VAL A 1 113 ? 9.126 8.844 -15.535 1.00 94.38 113 VAL A N 1
ATOM 895 C CA . VAL A 1 113 ? 8.984 9.293 -14.153 1.00 94.38 113 VAL A CA 1
ATOM 896 C C . VAL A 1 113 ? 10.383 9.523 -13.585 1.00 94.38 113 VAL A C 1
ATOM 898 O O . VAL A 1 113 ? 11.200 8.603 -13.641 1.00 94.38 113 VAL A O 1
ATOM 901 N N . PRO A 1 114 ? 10.689 10.723 -13.064 1.00 94.00 114 PRO A N 1
ATOM 902 C CA . PRO A 1 114 ? 11.980 11.006 -12.454 1.00 94.00 114 PRO A CA 1
ATOM 903 C C . PRO A 1 114 ? 12.167 10.189 -11.175 1.00 94.00 114 PRO A C 1
ATOM 905 O O . PRO A 1 114 ? 11.228 10.010 -10.393 1.00 94.00 114 PRO A O 1
ATOM 908 N N . ILE A 1 115 ? 13.391 9.715 -10.965 1.00 94.12 115 ILE A N 1
ATOM 909 C CA . ILE A 1 115 ? 13.763 8.905 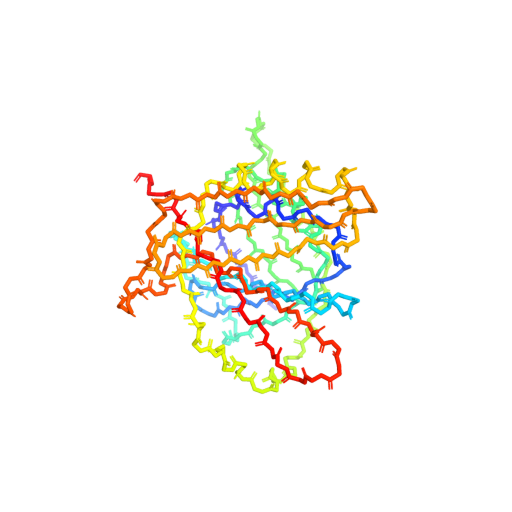-9.803 1.00 94.12 115 ILE A CA 1
ATOM 910 C C . ILE A 1 115 ? 15.097 9.382 -9.239 1.00 94.12 115 ILE A C 1
ATOM 912 O O . ILE A 1 115 ? 15.875 10.055 -9.917 1.00 94.12 115 ILE A O 1
ATOM 916 N N . ARG A 1 116 ? 15.392 8.955 -8.016 1.00 92.81 116 ARG A N 1
ATOM 917 C CA . ARG A 1 116 ? 16.728 9.015 -7.429 1.00 92.81 116 ARG A CA 1
ATOM 918 C C . ARG A 1 116 ? 17.136 7.610 -7.013 1.00 92.81 116 ARG A C 1
ATOM 920 O O . ARG A 1 116 ? 16.424 6.988 -6.231 1.00 92.81 116 ARG A O 1
ATOM 927 N N . ILE A 1 117 ? 18.260 7.111 -7.516 1.00 89.88 117 ILE A N 1
ATOM 928 C CA . ILE A 1 117 ? 18.841 5.869 -6.998 1.00 89.88 117 ILE A CA 1
ATOM 929 C C . ILE A 1 117 ? 19.335 6.150 -5.579 1.00 89.88 117 ILE A C 1
ATOM 931 O O . ILE A 1 117 ? 20.000 7.161 -5.340 1.00 89.88 117 ILE A O 1
ATOM 935 N N . VAL A 1 118 ? 18.956 5.287 -4.644 1.00 90.12 118 VAL A N 1
ATOM 936 C CA . VAL A 1 118 ? 19.395 5.362 -3.252 1.00 90.12 118 VAL A CA 1
ATOM 937 C C . VAL A 1 118 ? 20.184 4.106 -2.928 1.00 90.12 118 VAL A C 1
ATOM 939 O O . VAL A 1 118 ? 19.803 3.005 -3.322 1.00 90.12 118 VAL A O 1
ATOM 942 N N . GLU A 1 119 ? 21.301 4.270 -2.232 1.00 85.50 119 GLU A N 1
ATOM 943 C CA . GLU A 1 119 ? 21.932 3.144 -1.556 1.00 85.50 119 GLU A CA 1
ATOM 944 C C . GLU A 1 119 ? 21.002 2.758 -0.405 1.00 85.50 119 GLU A C 1
ATOM 946 O O . GLU A 1 119 ? 20.513 3.630 0.318 1.00 85.50 119 GLU A O 1
ATOM 951 N N . GLU A 1 120 ? 20.663 1.474 -0.282 1.00 71.06 120 GLU A N 1
ATOM 952 C CA . GLU A 1 120 ? 19.908 1.024 0.883 1.00 71.06 120 GLU A CA 1
ATOM 953 C C . GLU A 1 120 ? 20.846 1.168 2.083 1.00 71.06 120 GLU A C 1
ATOM 955 O O . GLU A 1 120 ? 21.739 0.346 2.287 1.00 71.06 120 GLU A O 1
ATOM 960 N N . GLU A 1 121 ? 20.659 2.223 2.883 1.00 60.94 121 GLU A N 1
ATOM 961 C CA . GLU A 1 121 ? 21.008 2.131 4.295 1.00 60.94 121 GLU A CA 1
ATOM 962 C C . GLU A 1 121 ? 20.269 0.891 4.776 1.00 60.94 121 GLU A C 1
ATOM 964 O O . GLU A 1 121 ? 19.034 0.868 4.716 1.00 60.94 121 GLU A O 1
ATOM 969 N N . GLN A 1 122 ? 21.021 -0.175 5.100 1.00 51.69 122 GLN A N 1
ATOM 970 C CA . GLN A 1 122 ? 20.447 -1.436 5.563 1.00 51.69 122 GLN A CA 1
ATOM 971 C C . GLN A 1 122 ? 19.305 -1.073 6.501 1.00 51.69 122 GLN A C 1
ATOM 973 O O . GLN A 1 122 ? 19.582 -0.330 7.447 1.00 51.69 122 GLN A O 1
ATOM 978 N N . PRO A 1 123 ? 18.052 -1.505 6.246 1.00 53.47 123 PRO A N 1
ATOM 979 C CA . PRO A 1 123 ? 16.982 -1.245 7.188 1.00 53.47 123 PRO A CA 1
ATOM 980 C C . PRO A 1 123 ? 17.496 -1.770 8.521 1.00 53.47 123 PRO A C 1
ATOM 982 O O . PRO A 1 123 ? 17.748 -2.971 8.661 1.00 53.47 123 PRO A O 1
ATOM 985 N N . SER A 1 124 ? 17.815 -0.846 9.425 1.00 44.12 124 SER A N 1
ATOM 986 C CA . SER A 1 124 ? 18.442 -1.153 10.694 1.00 44.12 124 SER A CA 1
ATOM 987 C C . SER A 1 124 ? 17.427 -2.020 11.408 1.00 44.12 124 SER A C 1
ATOM 989 O O . SER A 1 124 ? 16.359 -1.561 11.794 1.00 44.12 124 SER A O 1
ATOM 991 N N . SER A 1 125 ? 17.724 -3.314 11.452 1.00 45.44 125 SER A N 1
ATOM 992 C CA . SER A 1 125 ? 16.785 -4.405 11.686 1.00 45.44 125 SER A CA 1
ATOM 993 C C . SER A 1 125 ? 15.798 -4.680 10.535 1.00 45.44 125 SER A C 1
ATOM 995 O O . SER A 1 125 ? 14.973 -3.864 10.118 1.00 45.44 125 SER A O 1
ATOM 997 N N . ASN A 1 126 ? 15.799 -5.941 10.089 1.00 46.94 126 ASN A N 1
ATOM 998 C CA . ASN A 1 126 ? 14.537 -6.621 9.831 1.00 46.94 126 ASN A CA 1
ATOM 999 C C . ASN A 1 126 ? 13.667 -6.356 11.059 1.00 46.94 126 ASN A C 1
ATOM 1001 O O . ASN A 1 126 ? 13.883 -7.007 12.078 1.00 46.94 126 ASN A O 1
ATOM 1005 N N . TYR A 1 127 ? 12.774 -5.368 10.992 1.00 51.81 127 TYR A N 1
ATOM 1006 C CA . TYR A 1 127 ? 11.783 -5.150 12.033 1.00 51.81 127 TYR A CA 1
ATOM 1007 C C . TYR A 1 127 ? 11.110 -6.499 12.233 1.00 51.81 127 TYR A C 1
ATOM 1009 O O . TYR A 1 127 ? 10.415 -6.996 11.340 1.00 51.81 127 TYR A O 1
ATOM 1017 N N . LEU A 1 128 ? 11.434 -7.146 13.348 1.00 52.00 128 LEU A N 1
ATOM 1018 C CA . LEU A 1 128 ? 10.783 -8.363 13.768 1.00 52.00 128 LEU A CA 1
ATOM 1019 C C . LEU A 1 128 ? 9.358 -7.916 14.028 1.00 52.00 128 LEU A C 1
ATOM 1021 O O . LEU A 1 128 ? 9.078 -7.325 15.062 1.00 52.00 128 LEU A O 1
ATOM 1025 N N . VAL A 1 129 ? 8.492 -8.089 13.029 1.00 58.94 129 VAL A N 1
ATOM 1026 C CA . VAL A 1 129 ? 7.059 -7.892 13.200 1.00 58.94 129 VAL A CA 1
ATOM 1027 C C . VAL A 1 129 ? 6.695 -8.822 14.344 1.00 58.94 129 VAL A C 1
ATOM 1029 O O . VAL A 1 129 ? 6.761 -10.044 14.174 1.00 58.94 129 VAL A O 1
ATOM 1032 N N . SER A 1 130 ? 6.438 -8.247 15.518 1.00 64.00 130 SER A N 1
ATOM 1033 C CA . SER A 1 130 ? 6.045 -9.019 16.683 1.00 64.00 130 SER A CA 1
ATOM 1034 C C . SER A 1 130 ? 4.777 -9.787 16.328 1.00 64.00 130 SER A C 1
ATOM 1036 O O . SER A 1 130 ? 3.955 -9.340 15.520 1.00 64.00 130 SER A O 1
ATOM 1038 N N . GLU A 1 131 ? 4.667 -11.011 16.844 1.00 72.94 131 GLU A N 1
ATOM 1039 C CA . GLU A 1 131 ? 3.473 -11.815 16.609 1.00 72.94 131 GLU A CA 1
ATOM 1040 C C . GLU A 1 131 ? 2.280 -11.041 17.194 1.00 72.94 131 GLU A C 1
ATOM 1042 O O . GLU A 1 131 ? 2.307 -10.696 18.378 1.00 72.94 131 GLU A O 1
ATOM 1047 N N . PRO A 1 132 ? 1.264 -10.696 16.384 1.00 73.81 132 PRO A N 1
ATOM 1048 C CA . PRO A 1 132 ? 0.149 -9.901 16.874 1.00 73.81 132 PRO A CA 1
ATOM 1049 C C . PRO A 1 132 ? -0.634 -10.690 17.927 1.00 73.81 132 PRO A C 1
ATOM 1051 O O . PRO A 1 132 ? -0.871 -11.888 17.767 1.00 73.81 132 PRO A O 1
ATOM 1054 N N . ILE A 1 133 ? -1.084 -9.995 18.976 1.00 79.81 133 ILE A N 1
ATOM 1055 C CA . ILE A 1 133 ? -1.857 -10.584 20.085 1.00 79.81 133 ILE A CA 1
ATOM 1056 C C . ILE A 1 133 ? -3.190 -11.161 19.578 1.00 79.81 133 ILE A C 1
ATOM 1058 O O . ILE A 1 133 ? -3.646 -12.200 20.053 1.00 79.81 133 ILE A O 1
ATOM 1062 N N . VAL A 1 134 ? -3.803 -10.503 18.587 1.00 78.00 134 VAL A N 1
ATOM 1063 C CA . VAL A 1 134 ? -5.043 -10.932 17.931 1.00 78.00 134 VAL A CA 1
ATOM 1064 C C . VAL A 1 134 ? -4.876 -10.825 16.419 1.00 78.00 134 VAL A C 1
ATOM 1066 O O . VAL A 1 134 ? -4.444 -9.795 15.901 1.00 78.00 134 VAL A O 1
ATOM 1069 N N . GLN A 1 135 ? -5.263 -11.879 15.702 1.00 84.12 135 GLN A N 1
ATOM 1070 C CA . GLN A 1 135 ? -5.389 -11.875 14.247 1.00 84.12 135 GLN A CA 1
ATOM 1071 C C . GLN A 1 135 ? -6.853 -12.089 13.879 1.00 84.12 135 GLN A C 1
ATOM 1073 O O . GLN A 1 135 ? -7.490 -13.009 14.386 1.00 84.12 135 GLN A O 1
ATOM 1078 N N . ILE A 1 136 ? -7.380 -11.261 12.981 1.00 84.31 136 ILE A N 1
ATOM 1079 C CA . ILE A 1 136 ? -8.784 -11.301 12.567 1.00 84.31 136 ILE A CA 1
ATOM 1080 C C . ILE A 1 136 ? -8.902 -10.915 11.096 1.00 84.31 136 ILE A C 1
ATOM 1082 O O . ILE A 1 136 ? -8.205 -10.016 10.617 1.00 84.31 136 ILE A O 1
ATOM 1086 N N . TYR A 1 137 ? -9.790 -11.578 10.359 1.00 85.56 137 TYR A N 1
ATOM 1087 C CA . TYR A 1 137 ? -10.141 -11.125 9.020 1.00 85.56 137 TYR A CA 1
ATOM 1088 C C . TYR A 1 137 ? -10.996 -9.879 9.087 1.00 85.56 137 TYR A C 1
ATOM 1090 O O . TYR A 1 137 ? -12.040 -9.840 9.734 1.00 85.56 137 TYR A O 1
ATOM 1098 N N . MET A 1 138 ? -10.570 -8.867 8.348 1.00 84.75 138 MET A N 1
ATOM 1099 C CA . MET A 1 138 ? -11.325 -7.638 8.234 1.00 84.75 138 MET A CA 1
ATOM 1100 C C . MET A 1 138 ? -12.572 -7.860 7.355 1.00 84.75 138 MET A C 1
ATOM 1102 O O . MET A 1 138 ? -12.486 -8.562 6.341 1.00 84.75 138 MET A O 1
ATOM 1106 N N . PRO A 1 139 ? -13.725 -7.238 7.674 1.00 87.31 139 PRO A N 1
ATOM 1107 C CA . PRO A 1 139 ? -14.833 -7.154 6.729 1.00 87.31 139 PRO A CA 1
ATOM 1108 C C . PRO A 1 139 ? -14.403 -6.390 5.469 1.00 87.31 139 PRO A C 1
ATOM 1110 O O . PRO A 1 139 ? -13.317 -5.806 5.411 1.00 87.31 139 PRO A O 1
ATOM 1113 N N . SER A 1 140 ? -15.255 -6.377 4.437 1.00 86.38 140 SER A N 1
ATOM 1114 C CA . SER A 1 140 ? -14.896 -5.726 3.171 1.00 86.38 140 SER A CA 1
ATOM 1115 C C . SER A 1 140 ? -14.386 -4.296 3.399 1.00 86.38 140 SER A C 1
ATOM 1117 O O . SER A 1 140 ? -14.957 -3.527 4.179 1.00 86.38 140 SER A O 1
ATOM 1119 N N . PHE A 1 141 ? -13.309 -3.927 2.703 1.00 80.88 141 PHE A N 1
ATOM 1120 C CA . PHE A 1 141 ? -12.656 -2.630 2.895 1.00 80.88 141 PHE A CA 1
ATOM 1121 C C . PHE A 1 141 ? -13.622 -1.452 2.720 1.00 80.88 141 PHE A C 1
ATOM 1123 O O . PHE A 1 141 ? -13.521 -0.454 3.429 1.00 80.88 141 PHE A O 1
ATOM 1130 N N . GLN A 1 142 ? -14.598 -1.578 1.817 1.00 82.00 142 GLN A N 1
ATOM 1131 C CA . GLN A 1 142 ? -15.607 -0.548 1.594 1.00 82.00 142 GLN A CA 1
ATOM 1132 C C . GLN A 1 142 ? -16.485 -0.319 2.833 1.00 82.00 142 GLN A C 1
ATOM 1134 O O . GLN A 1 142 ? -16.748 0.831 3.178 1.00 82.00 142 GLN A O 1
ATOM 1139 N N . ILE A 1 143 ? -16.885 -1.389 3.529 1.00 88.81 143 ILE A N 1
ATOM 1140 C CA . ILE A 1 143 ? -17.666 -1.298 4.771 1.00 88.81 143 ILE A CA 1
ATOM 1141 C C . ILE A 1 143 ? -16.840 -0.615 5.864 1.00 88.81 143 ILE A C 1
ATOM 1143 O O . ILE A 1 143 ? -17.317 0.330 6.493 1.00 88.81 143 ILE A O 1
ATOM 1147 N N . VAL A 1 144 ? -15.585 -1.039 6.046 1.00 88.12 144 VAL A N 1
ATOM 1148 C CA . VAL A 1 144 ? -14.670 -0.435 7.031 1.00 88.12 144 VAL A CA 1
ATOM 1149 C C . VAL A 1 144 ? -14.458 1.045 6.748 1.00 88.12 144 VAL A C 1
ATOM 1151 O O . VAL A 1 144 ? -14.557 1.879 7.645 1.00 88.12 144 VAL A O 1
ATOM 1154 N N . LYS A 1 145 ? -14.219 1.393 5.484 1.00 85.56 145 LYS A N 1
ATOM 1155 C CA . LYS A 1 145 ? -14.050 2.778 5.058 1.00 85.56 145 LYS A CA 1
ATOM 1156 C C . LYS A 1 145 ? -15.277 3.620 5.403 1.00 85.56 145 LYS A C 1
ATOM 1158 O O . LYS A 1 145 ? -15.118 4.691 5.981 1.00 85.56 145 LYS A O 1
ATOM 1163 N N . THR A 1 146 ? -16.481 3.143 5.086 1.00 90.00 146 THR A N 1
ATOM 1164 C CA . THR A 1 146 ? -17.723 3.851 5.421 1.00 90.00 146 THR A CA 1
ATOM 1165 C C . THR A 1 146 ? -17.897 4.009 6.933 1.00 90.00 146 THR A C 1
ATOM 1167 O O . THR A 1 146 ? -18.242 5.102 7.378 1.00 90.00 146 THR A O 1
ATOM 1170 N N . ALA A 1 147 ? -17.601 2.974 7.725 1.00 90.69 147 ALA A N 1
ATOM 1171 C CA . ALA A 1 147 ? -17.658 3.040 9.187 1.00 90.69 147 ALA A CA 1
ATOM 1172 C C . ALA A 1 147 ? -16.694 4.101 9.750 1.00 90.69 147 ALA A C 1
ATOM 1174 O O . ALA A 1 147 ? -17.102 4.985 10.504 1.00 90.69 147 ALA A O 1
ATOM 1175 N N . ILE A 1 148 ? -15.431 4.089 9.310 1.00 89.44 148 ILE A N 1
ATOM 1176 C CA . ILE A 1 148 ? -14.425 5.081 9.712 1.00 89.44 148 ILE A CA 1
ATOM 1177 C C . ILE A 1 148 ? -14.846 6.495 9.287 1.00 89.44 148 ILE A C 1
ATOM 1179 O O . ILE A 1 148 ? -14.705 7.436 10.064 1.00 89.44 148 ILE A O 1
ATOM 1183 N N . GLU A 1 149 ? -15.371 6.676 8.073 1.00 90.62 149 GLU A N 1
ATOM 1184 C CA . GLU A 1 149 ? -15.855 7.979 7.597 1.00 90.62 149 GLU A CA 1
ATOM 1185 C C . GLU A 1 149 ? -17.027 8.508 8.436 1.00 90.62 149 GLU A C 1
ATOM 1187 O O . GLU A 1 149 ? -17.096 9.710 8.687 1.00 90.62 149 GLU A O 1
ATOM 1192 N N . GLN A 1 150 ? -17.929 7.638 8.899 1.00 93.81 150 GLN A N 1
ATOM 1193 C CA . GLN A 1 150 ? -19.021 8.020 9.795 1.00 93.81 150 GLN A CA 1
ATOM 1194 C C . GLN A 1 150 ? -18.513 8.389 11.195 1.00 93.81 150 GLN A C 1
ATOM 1196 O O . GLN A 1 150 ? -18.900 9.433 11.717 1.00 93.81 150 GLN A O 1
ATOM 1201 N N . LEU A 1 151 ? -17.600 7.604 11.773 1.00 91.38 151 LEU A N 1
ATOM 1202 C CA . LEU A 1 151 ? -17.005 7.905 13.081 1.00 91.38 151 LEU A CA 1
ATOM 1203 C C . LEU A 1 151 ? -16.194 9.206 13.060 1.00 91.38 151 LEU A C 1
ATOM 1205 O O . LEU A 1 151 ? -16.305 10.008 13.984 1.00 91.38 151 LEU A O 1
ATOM 1209 N N . LYS A 1 152 ? -15.475 9.487 11.966 1.00 90.38 152 LYS A N 1
ATOM 1210 C CA . LYS A 1 152 ? -14.743 10.753 11.782 1.00 90.38 152 LYS A CA 1
ATOM 1211 C C . LYS A 1 152 ? -15.640 11.989 11.771 1.00 90.38 152 LYS A C 1
ATOM 1213 O O . LYS A 1 152 ? -15.158 13.067 12.109 1.00 90.38 152 LYS A O 1
ATOM 1218 N N . LYS A 1 153 ? -16.913 11.861 11.374 1.00 92.19 153 LYS A N 1
ATOM 1219 C CA . LYS A 1 153 ? -17.886 12.967 11.448 1.00 92.19 153 LYS A CA 1
ATOM 1220 C C . LYS A 1 153 ? -18.278 13.290 12.888 1.00 92.19 153 LYS A C 1
ATOM 1222 O O . LYS A 1 153 ? -18.660 14.421 13.154 1.00 92.19 153 LYS A O 1
ATOM 1227 N N . ILE A 1 154 ? -18.206 12.302 13.779 1.00 90.75 154 ILE A N 1
ATOM 1228 C CA . ILE A 1 154 ? -18.515 12.457 15.201 1.00 90.75 154 ILE A CA 1
ATOM 1229 C C . ILE A 1 154 ? -17.289 13.006 15.928 1.00 90.75 154 ILE A C 1
ATOM 1231 O O . ILE A 1 154 ? -17.377 14.019 16.607 1.00 90.75 154 ILE A O 1
ATOM 1235 N N . ASN A 1 155 ? -16.132 12.371 15.751 1.00 86.25 155 ASN A N 1
ATOM 1236 C CA . ASN A 1 155 ? -14.866 12.873 16.265 1.00 86.25 155 ASN A CA 1
ATOM 1237 C C . ASN A 1 155 ? -13.741 12.520 15.286 1.00 86.25 155 ASN A C 1
ATOM 1239 O O . ASN A 1 155 ? -13.454 11.359 14.997 1.00 86.25 155 ASN A O 1
ATOM 1243 N N . SER A 1 156 ? -13.092 13.560 14.768 1.00 82.94 156 SER A N 1
ATOM 1244 C CA . SER A 1 156 ? -12.032 13.444 13.770 1.00 82.94 156 SER A CA 1
ATOM 1245 C C . SER A 1 156 ? -10.652 13.146 14.357 1.00 82.94 156 SER A C 1
ATOM 1247 O O . SER A 1 156 ? -9.730 12.879 13.590 1.00 82.94 156 SER A O 1
ATOM 1249 N N . LYS A 1 157 ? -10.485 13.258 15.680 1.00 81.50 157 LYS A N 1
ATOM 1250 C CA . LYS A 1 157 ? -9.186 13.186 16.359 1.00 81.50 157 LYS A CA 1
ATOM 1251 C C . LYS A 1 157 ? -8.773 11.754 16.666 1.00 81.50 157 LYS A C 1
ATOM 1253 O O . LYS A 1 157 ? -7.633 11.398 16.403 1.00 81.50 157 LYS A O 1
ATOM 1258 N N . CYS A 1 158 ? -9.680 10.949 17.218 1.00 83.94 158 CYS A N 1
ATOM 1259 C CA . CYS A 1 158 ? -9.344 9.610 17.693 1.00 83.94 158 CYS A CA 1
ATOM 1260 C C . CYS A 1 158 ? -10.448 8.598 17.375 1.00 83.94 158 CYS A C 1
ATOM 1262 O O . CYS A 1 158 ? -11.629 8.826 17.654 1.00 83.94 158 CYS A O 1
ATOM 1264 N N . ILE A 1 159 ? -10.040 7.470 16.796 1.00 85.75 159 ILE A N 1
ATOM 1265 C CA . ILE A 1 159 ? -10.861 6.274 16.630 1.00 85.75 159 ILE A CA 1
ATOM 1266 C C . ILE A 1 159 ? -10.060 5.121 17.221 1.00 85.75 159 ILE A C 1
ATOM 1268 O O . ILE A 1 159 ? -8.990 4.794 16.718 1.00 85.75 159 ILE A O 1
ATOM 1272 N N . THR A 1 160 ? -10.589 4.517 18.277 1.00 85.44 160 THR A N 1
ATOM 1273 C CA . THR A 1 160 ? -10.041 3.306 18.880 1.00 85.44 160 THR A CA 1
ATOM 1274 C C . THR A 1 160 ? -10.495 2.104 18.065 1.00 85.44 160 THR A C 1
ATOM 1276 O O . THR A 1 160 ? -11.678 1.978 17.742 1.00 85.44 160 THR A O 1
ATOM 1279 N N . LEU A 1 161 ? -9.553 1.224 17.748 1.00 90.19 161 LEU A N 1
ATOM 1280 C CA . LEU A 1 161 ? -9.806 -0.072 17.141 1.00 90.19 161 LEU A CA 1
ATOM 1281 C C . LEU A 1 161 ? -9.578 -1.156 18.190 1.00 90.19 161 LEU A C 1
ATOM 1283 O O . LEU A 1 161 ? -8.548 -1.149 18.857 1.00 90.19 161 LEU A O 1
ATOM 1287 N N . SER A 1 162 ? -10.499 -2.102 18.309 1.00 87.06 162 SER A N 1
ATOM 1288 C CA . SER A 1 162 ? -10.296 -3.300 19.120 1.00 87.06 162 SER A CA 1
ATOM 1289 C C . SER A 1 162 ? -10.761 -4.541 18.371 1.00 87.06 162 SER A C 1
ATOM 1291 O O . SER A 1 162 ? -11.673 -4.489 17.548 1.00 87.06 162 SER A O 1
ATOM 1293 N N . ALA A 1 163 ? -10.104 -5.666 18.632 1.00 88.81 163 ALA A N 1
ATOM 1294 C CA . ALA A 1 163 ? -10.471 -6.965 18.091 1.00 88.81 163 ALA A CA 1
ATOM 1295 C C . ALA A 1 163 ? -10.296 -8.039 19.165 1.00 88.81 163 ALA A C 1
ATOM 1297 O O . ALA A 1 163 ? -9.498 -7.857 20.085 1.00 88.81 163 ALA A O 1
ATOM 1298 N N . ASN A 1 164 ? -11.017 -9.154 19.052 1.00 87.94 164 ASN A N 1
ATOM 1299 C CA . ASN A 1 164 ? -10.903 -10.259 20.001 1.00 87.94 164 ASN A CA 1
ATOM 1300 C C . ASN A 1 164 ? -10.763 -11.635 19.326 1.00 87.94 164 ASN A C 1
ATOM 1302 O O . ASN A 1 164 ? -10.931 -11.802 18.115 1.00 87.94 164 ASN A O 1
ATOM 1306 N N . MET A 1 165 ? -10.472 -12.649 20.144 1.00 89.25 165 MET A N 1
ATOM 1307 C CA . MET A 1 165 ? -10.293 -14.032 19.689 1.00 89.25 165 MET A CA 1
ATOM 1308 C C . MET A 1 165 ? -11.610 -14.737 19.309 1.00 89.25 165 MET A C 1
ATOM 1310 O O . MET A 1 165 ? -11.575 -15.857 18.806 1.00 89.25 165 MET A O 1
ATOM 1314 N N . GLU A 1 166 ? -12.756 -14.078 19.491 1.00 92.62 166 GLU A N 1
ATOM 1315 C CA . GLU A 1 166 ? -14.100 -14.588 19.178 1.00 92.62 166 GLU A CA 1
ATOM 1316 C C . GLU A 1 166 ? -14.635 -14.051 17.840 1.00 92.62 166 GLU A C 1
ATOM 1318 O O . GLU A 1 166 ? -15.813 -14.220 17.521 1.00 92.62 166 GLU A O 1
ATOM 1323 N N . GLY A 1 167 ? -13.791 -13.381 17.050 1.00 89.31 167 GLY A N 1
ATOM 1324 C CA . GLY A 1 167 ? -14.188 -12.866 15.744 1.00 89.31 167 GLY A CA 1
ATOM 1325 C C . GLY A 1 167 ? -15.007 -11.579 15.823 1.00 89.31 167 GLY A C 1
ATOM 1326 O O . GLY A 1 167 ? -15.891 -11.356 14.989 1.00 89.31 167 GLY A O 1
ATOM 1327 N N . GLN A 1 168 ? -14.744 -10.737 16.824 1.00 91.69 168 GLN A N 1
ATOM 1328 C CA . GLN A 1 168 ? -15.315 -9.397 16.923 1.00 91.69 168 GLN A CA 1
ATOM 1329 C C . GLN A 1 168 ? -14.265 -8.331 16.616 1.00 91.69 168 GLN A C 1
ATOM 1331 O O . GLN A 1 168 ? -13.141 -8.401 17.107 1.00 91.69 168 GLN A O 1
ATOM 1336 N N . LEU A 1 169 ? -14.654 -7.332 15.823 1.00 91.44 169 LEU A N 1
ATOM 1337 C CA . LEU A 1 169 ? -13.880 -6.134 15.501 1.00 91.44 169 LEU A CA 1
ATOM 1338 C C . LEU A 1 169 ? -14.743 -4.909 15.808 1.00 91.44 169 LEU A C 1
ATOM 1340 O O . LEU A 1 169 ? -15.832 -4.770 15.253 1.00 91.44 169 LEU A O 1
ATOM 1344 N N . GLU A 1 170 ? -14.274 -4.009 16.660 1.00 92.12 170 GLU A N 1
ATOM 1345 C CA . GLU A 1 170 ? -14.994 -2.802 17.055 1.00 92.12 170 GLU A CA 1
ATOM 1346 C C . GLU A 1 170 ? -14.194 -1.548 16.691 1.00 92.12 170 GLU A C 1
ATOM 1348 O O . GLU A 1 170 ? -12.998 -1.437 16.954 1.00 92.12 170 GLU A O 1
ATOM 1353 N N . PHE A 1 171 ? -14.890 -0.576 16.105 1.00 93.31 171 PHE A N 1
ATOM 1354 C CA . PHE A 1 171 ? -14.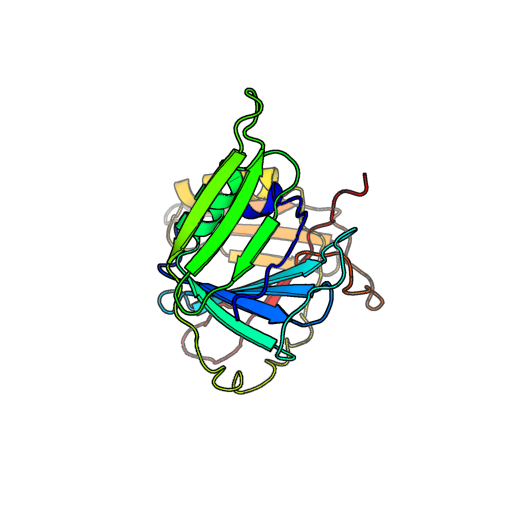416 0.792 15.966 1.00 93.31 171 PHE A CA 1
ATOM 1355 C C . PHE A 1 171 ? -15.193 1.679 16.924 1.00 93.31 171 PHE A C 1
ATOM 1357 O O . PHE A 1 171 ? -16.426 1.664 16.956 1.00 93.31 171 PHE A O 1
ATOM 1364 N N . GLN A 1 172 ? -14.474 2.490 17.680 1.00 90.31 172 GLN A N 1
ATOM 1365 C CA . GLN A 1 172 ? -15.040 3.285 18.750 1.00 90.31 172 GLN A CA 1
ATOM 1366 C C . GLN A 1 172 ? -14.511 4.710 18.680 1.00 90.31 172 GLN A C 1
ATOM 1368 O O . GLN A 1 172 ? -13.329 4.939 18.454 1.00 90.31 172 GLN A O 1
ATOM 1373 N N . THR A 1 173 ? -15.374 5.683 18.943 1.00 91.38 173 THR A N 1
ATOM 1374 C CA . THR A 1 173 ? -14.945 7.057 19.190 1.00 91.38 173 THR A CA 1
ATOM 1375 C C . THR A 1 173 ? -15.680 7.651 20.386 1.00 91.38 173 THR A C 1
ATOM 1377 O O . THR A 1 173 ? -16.804 7.255 20.707 1.00 91.38 173 THR A O 1
ATOM 1380 N N . ILE A 1 174 ? -15.017 8.570 21.081 1.00 88.06 174 ILE A N 1
ATOM 1381 C CA . ILE A 1 174 ? -15.541 9.259 22.261 1.00 88.06 174 ILE A CA 1
ATOM 1382 C C . ILE A 1 174 ? -15.699 10.728 21.889 1.00 88.06 174 ILE A C 1
ATOM 1384 O O . ILE A 1 174 ? -14.749 11.351 21.431 1.00 88.06 174 ILE A O 1
ATOM 1388 N N . HIS A 1 175 ? -16.894 11.269 22.063 1.00 92.12 175 HIS A N 1
ATOM 1389 C CA . HIS A 1 175 ? -17.210 12.683 21.895 1.00 92.12 175 HIS A CA 1
ATOM 1390 C C . HIS A 1 175 ? -17.747 13.228 23.223 1.00 92.12 175 HIS A C 1
ATOM 1392 O O . HIS A 1 175 ? -18.170 12.458 24.084 1.00 92.12 175 HIS A O 1
ATOM 1398 N N . ASP A 1 176 ? -17.810 14.548 23.370 1.00 89.31 176 ASP A N 1
ATOM 1399 C CA . ASP A 1 176 ? -18.266 15.224 24.595 1.00 89.31 176 ASP A CA 1
ATOM 1400 C C . ASP A 1 176 ? -19.676 14.796 25.048 1.00 89.31 176 ASP A C 1
ATOM 1402 O O . ASP A 1 176 ? -20.014 14.865 26.224 1.00 89.31 176 ASP A O 1
ATOM 1406 N N . LEU A 1 177 ? -20.501 14.324 24.108 1.00 91.00 177 LEU A N 1
ATOM 1407 C CA . LEU A 1 177 ? -21.885 13.897 24.345 1.00 91.00 177 LEU A CA 1
ATOM 1408 C C . LEU A 1 177 ? -22.030 12.387 24.569 1.00 91.00 177 LEU A C 1
ATOM 1410 O O . LEU A 1 177 ? -23.127 11.914 24.856 1.00 91.00 177 LEU A O 1
ATOM 1414 N N . GLY A 1 178 ? -20.954 11.619 24.405 1.00 91.94 178 GLY A N 1
ATOM 1415 C CA . GLY A 1 178 ? -20.980 10.183 24.625 1.00 91.94 178 GLY A CA 1
ATOM 1416 C C . GLY A 1 178 ? -20.082 9.387 23.692 1.00 91.94 178 GLY A C 1
ATOM 1417 O O . GLY A 1 178 ? -19.226 9.895 22.970 1.00 91.94 178 GLY A O 1
ATOM 1418 N N . LYS A 1 179 ? -20.295 8.076 23.737 1.00 94.50 179 LYS A N 1
ATOM 1419 C CA . LYS A 1 179 ? -19.455 7.072 23.099 1.00 94.50 179 LYS A CA 1
ATOM 1420 C C . LYS A 1 179 ? -20.211 6.414 21.956 1.00 94.50 179 LYS A C 1
ATOM 1422 O O . LYS A 1 179 ? -21.290 5.868 22.173 1.00 94.50 179 LYS A O 1
ATOM 1427 N N . VAL A 1 180 ? -19.631 6.425 20.759 1.00 95.00 180 VAL A N 1
ATOM 1428 C CA . VAL A 1 180 ? -20.205 5.756 19.585 1.00 95.00 180 VAL A CA 1
ATOM 1429 C C . VAL A 1 180 ? -19.335 4.567 19.214 1.00 95.00 180 VAL A C 1
ATOM 1431 O O . VAL A 1 180 ? -18.113 4.686 19.122 1.00 95.00 180 VAL A O 1
ATOM 1434 N N . LYS A 1 181 ? -19.980 3.415 19.022 1.00 95.06 181 LYS A N 1
ATOM 1435 C CA . LYS A 1 181 ? -19.348 2.135 18.699 1.00 95.06 181 LYS A CA 1
ATOM 1436 C C . LYS A 1 181 ? -19.973 1.546 17.441 1.00 95.06 181 LYS A C 1
ATOM 1438 O O . LYS A 1 181 ? -21.190 1.581 17.279 1.00 95.06 181 LYS A O 1
ATOM 1443 N N . MET A 1 182 ? -19.135 0.979 16.585 1.00 95.00 182 MET A N 1
ATOM 1444 C CA . MET A 1 182 ? -19.528 0.159 15.444 1.00 95.00 182 MET A CA 1
ATOM 1445 C C . MET A 1 182 ? -18.826 -1.185 15.567 1.00 95.00 182 MET A C 1
ATOM 1447 O O . MET A 1 182 ? -17.600 -1.241 15.511 1.00 95.00 182 MET A O 1
ATOM 1451 N N . ALA A 1 183 ? -19.603 -2.249 15.748 1.00 94.25 183 ALA A N 1
ATOM 1452 C CA . ALA A 1 183 ? -19.087 -3.596 15.937 1.00 94.25 183 ALA A CA 1
ATOM 1453 C C . ALA A 1 183 ? -19.387 -4.477 14.720 1.00 94.25 183 ALA A C 1
ATOM 1455 O O . ALA A 1 183 ? -20.485 -4.448 14.161 1.00 94.25 183 ALA A O 1
ATOM 1456 N N . PHE A 1 184 ? -18.401 -5.280 14.343 1.00 94.94 184 PHE A N 1
ATOM 1457 C CA . PHE A 1 184 ? -18.493 -6.351 13.366 1.00 94.94 184 PHE A CA 1
ATOM 1458 C C . PHE A 1 184 ? -18.291 -7.668 14.106 1.00 94.94 184 PHE A C 1
ATOM 1460 O O . PHE A 1 184 ? -17.303 -7.828 14.816 1.00 94.94 184 PHE A O 1
ATOM 1467 N N . SER A 1 185 ? -19.228 -8.596 13.955 1.00 95.69 185 SER A N 1
ATOM 1468 C CA . SER A 1 185 ? -19.212 -9.899 14.628 1.00 95.69 185 SER A CA 1
ATOM 1469 C C . SER A 1 185 ? -19.173 -11.030 13.603 1.00 95.69 185 SER A C 1
ATOM 1471 O O . SER A 1 185 ? -19.447 -10.805 12.422 1.00 95.69 185 SER A O 1
ATOM 1473 N N . ASN A 1 186 ? -18.889 -12.251 14.063 1.00 94.88 186 ASN A N 1
ATOM 1474 C CA . ASN A 1 186 ? -18.781 -13.454 13.228 1.00 94.88 186 ASN A CA 1
ATOM 1475 C C . ASN A 1 186 ? -17.670 -13.361 12.166 1.00 94.88 186 ASN A C 1
ATOM 1477 O O . ASN A 1 186 ? -17.782 -13.938 11.083 1.00 94.88 186 ASN A O 1
ATOM 1481 N N . LEU A 1 187 ? -16.601 -12.618 12.458 1.00 92.31 187 LEU A N 1
ATOM 1482 C CA . LEU A 1 187 ? -15.393 -12.626 11.644 1.00 92.31 187 LEU A CA 1
ATOM 1483 C C . LEU A 1 187 ? -14.584 -13.886 11.953 1.00 92.31 187 LEU A C 1
ATOM 1485 O O . LEU A 1 187 ? -14.679 -14.471 13.027 1.00 92.31 187 LEU A O 1
ATOM 1489 N N . THR A 1 188 ? -13.795 -14.333 10.986 1.00 90.50 188 THR A N 1
ATOM 1490 C CA . THR A 1 188 ? -12.924 -15.494 11.174 1.00 90.50 188 THR A CA 1
ATOM 1491 C C . THR A 1 188 ? -11.551 -15.025 11.645 1.00 90.50 188 THR A C 1
ATOM 1493 O O . THR A 1 188 ? -11.036 -14.020 11.153 1.00 90.50 188 THR A O 1
ATOM 1496 N N . ASN A 1 189 ? -10.944 -15.772 12.561 1.00 85.94 189 ASN A N 1
ATOM 1497 C CA . ASN A 1 189 ? -9.563 -15.560 12.972 1.00 85.94 189 ASN A CA 1
ATOM 1498 C C . ASN A 1 189 ? -8.678 -16.552 12.205 1.00 85.94 189 ASN A C 1
ATOM 1500 O O . ASN A 1 189 ? -8.991 -17.745 12.200 1.00 85.94 189 ASN A O 1
ATOM 1504 N N . PRO A 1 190 ? -7.633 -16.100 11.491 1.00 83.44 190 PRO A N 1
ATOM 1505 C CA . PRO A 1 190 ? -6.735 -17.010 10.796 1.00 83.44 190 PRO A CA 1
ATOM 1506 C C . PRO A 1 190 ? -6.034 -17.942 11.794 1.00 83.44 190 PRO A C 1
ATOM 1508 O O . PRO A 1 190 ? -5.640 -17.535 12.886 1.00 83.44 190 PRO A O 1
ATOM 1511 N N . ASN A 1 191 ? -5.863 -19.206 11.404 1.00 77.94 191 ASN A N 1
ATOM 1512 C CA . ASN A 1 191 ? -5.033 -20.150 12.152 1.00 77.94 191 ASN A CA 1
ATOM 1513 C C . ASN A 1 191 ? -3.546 -19.779 12.017 1.00 77.94 191 ASN A C 1
ATOM 1515 O O . ASN A 1 191 ? -3.141 -19.145 11.045 1.00 77.94 191 ASN A O 1
ATOM 1519 N N . LYS A 1 192 ? -2.703 -20.235 12.951 1.00 61.78 192 LYS A N 1
ATOM 1520 C CA . LYS A 1 192 ? -1.258 -19.933 12.946 1.00 61.78 192 LYS A CA 1
ATOM 1521 C C . LYS A 1 192 ? -0.512 -20.383 11.672 1.00 61.78 192 LYS A C 1
ATOM 1523 O O . LYS A 1 192 ? 0.527 -19.813 11.360 1.00 61.78 192 LYS A O 1
ATOM 1528 N N . ASP A 1 193 ? -1.064 -21.317 10.894 1.00 56.84 193 ASP A N 1
ATOM 1529 C CA . ASP A 1 193 ? -0.447 -21.884 9.679 1.00 56.84 193 ASP A CA 1
ATOM 1530 C C . ASP A 1 193 ? -0.661 -21.053 8.392 1.00 56.84 193 ASP A C 1
ATOM 1532 O O . ASP A 1 193 ? -0.580 -21.569 7.274 1.00 56.84 193 ASP A O 1
ATOM 1536 N N . PHE A 1 194 ? -0.955 -19.755 8.507 1.00 53.09 194 PHE A N 1
ATOM 1537 C CA . PHE A 1 194 ? -1.249 -18.913 7.347 1.00 53.09 194 PHE A CA 1
ATOM 1538 C C . PHE A 1 194 ? -0.002 -18.601 6.497 1.00 53.09 194 PHE A C 1
ATOM 1540 O O . PHE A 1 194 ? 0.890 -17.848 6.890 1.00 53.09 194 PHE A O 1
ATOM 1547 N N . THR A 1 195 ? 0.050 -19.152 5.278 1.00 48.19 195 THR A N 1
ATOM 1548 C CA . THR A 1 195 ? 1.132 -18.914 4.309 1.00 48.19 195 THR A CA 1
ATOM 1549 C C . THR A 1 195 ? 1.089 -17.483 3.759 1.00 48.19 195 THR A C 1
ATOM 1551 O O . THR A 1 195 ? 0.101 -17.070 3.149 1.00 48.19 195 THR A O 1
ATOM 1554 N N . LYS A 1 196 ? 2.193 -16.740 3.931 1.00 52.53 196 LYS A N 1
ATOM 1555 C CA . LYS A 1 196 ? 2.384 -15.306 3.606 1.00 52.53 196 LYS A CA 1
ATOM 1556 C C . LYS A 1 196 ? 2.300 -14.934 2.112 1.00 52.53 196 LYS A C 1
ATOM 1558 O O . LYS A 1 196 ? 2.438 -13.762 1.768 1.00 52.53 196 LYS A O 1
ATOM 1563 N N . ASP A 1 197 ? 2.079 -15.890 1.216 1.00 40.31 197 ASP A N 1
ATOM 1564 C CA . ASP A 1 197 ? 2.406 -15.731 -0.207 1.00 40.31 197 ASP A CA 1
ATOM 1565 C C . ASP A 1 197 ? 1.316 -15.065 -1.063 1.00 40.31 197 ASP A C 1
ATOM 1567 O O . ASP A 1 197 ? 1.467 -14.948 -2.279 1.00 40.31 197 ASP A O 1
ATOM 1571 N N . SER A 1 198 ? 0.191 -14.619 -0.492 1.00 37.06 198 SER A N 1
ATOM 1572 C CA . SER A 1 198 ? -0.925 -14.075 -1.297 1.00 37.06 198 SER A CA 1
ATOM 1573 C C . SER A 1 198 ? -1.765 -13.003 -0.601 1.00 37.06 198 SER A C 1
ATOM 1575 O O . SER A 1 198 ? -2.964 -12.898 -0.865 1.00 37.06 198 SER A O 1
ATOM 1577 N N . MET A 1 199 ? -1.175 -12.207 0.291 1.00 40.97 199 MET A N 1
ATOM 1578 C CA . MET A 1 199 ? -1.911 -11.167 1.013 1.00 40.97 199 MET A CA 1
ATOM 1579 C C . MET A 1 199 ? -1.198 -9.822 0.959 1.00 40.97 199 MET A C 1
ATOM 1581 O O . MET A 1 199 ? 0.025 -9.737 1.060 1.00 40.97 199 MET A O 1
ATOM 1585 N N . ILE A 1 200 ? -1.995 -8.763 0.824 1.00 40.50 200 ILE A N 1
ATOM 1586 C CA . ILE A 1 200 ? -1.557 -7.432 1.225 1.00 40.50 200 ILE A CA 1
ATOM 1587 C C . ILE A 1 200 ? -1.628 -7.439 2.747 1.00 40.50 200 ILE A C 1
ATOM 1589 O O . ILE A 1 200 ? -2.695 -7.674 3.315 1.00 40.50 200 ILE A O 1
ATOM 1593 N N . THR A 1 201 ? -0.484 -7.230 3.383 1.00 43.03 201 THR A N 1
ATOM 1594 C CA . THR A 1 201 ? -0.396 -7.056 4.826 1.00 43.03 201 THR A CA 1
ATOM 1595 C C . THR A 1 201 ? -0.225 -5.572 5.091 1.00 43.03 201 THR A C 1
ATOM 1597 O O . THR A 1 201 ? 0.836 -5.016 4.816 1.00 43.03 201 THR A O 1
ATOM 1600 N N . LEU A 1 202 ? -1.269 -4.915 5.593 1.00 42.41 202 LEU A N 1
ATOM 1601 C CA . LEU A 1 202 ? -1.119 -3.560 6.116 1.00 42.41 202 LEU A CA 1
ATOM 1602 C C . LEU A 1 202 ? -0.685 -3.695 7.573 1.00 42.41 202 LEU A C 1
ATOM 1604 O O . LEU A 1 202 ? -1.462 -4.175 8.395 1.00 42.41 202 LEU A O 1
ATOM 1608 N N . ILE A 1 203 ? 0.554 -3.309 7.865 1.00 43.72 203 ILE A N 1
ATOM 1609 C CA . ILE A 1 203 ? 1.048 -3.188 9.235 1.00 43.72 203 ILE A CA 1
ATOM 1610 C C . ILE A 1 203 ? 0.909 -1.721 9.617 1.00 43.72 203 ILE A C 1
ATOM 1612 O O . ILE A 1 203 ? 1.584 -0.874 9.037 1.00 43.72 203 ILE A O 1
ATOM 1616 N N . VAL A 1 204 ? -0.003 -1.414 10.536 1.00 40.97 204 VAL A N 1
ATOM 1617 C CA . VAL A 1 204 ? -0.154 -0.051 11.057 1.00 40.97 204 VAL A CA 1
ATOM 1618 C C . VAL A 1 204 ? 0.538 0.009 12.408 1.00 40.97 204 VAL A C 1
ATOM 1620 O O . VAL A 1 204 ? 0.182 -0.748 13.309 1.00 40.97 204 VAL A O 1
ATOM 1623 N N . TYR A 1 205 ? 1.526 0.896 12.511 1.00 39.81 205 TYR A N 1
ATOM 1624 C CA . TYR A 1 205 ? 2.218 1.217 13.752 1.00 39.81 205 TYR A CA 1
ATOM 1625 C C . TYR A 1 205 ? 1.525 2.418 14.391 1.00 39.81 205 TYR A C 1
ATOM 1627 O O . TYR A 1 205 ? 1.266 3.413 13.709 1.00 39.81 205 TYR A O 1
ATOM 1635 N N . PHE A 1 206 ? 1.231 2.315 15.682 1.00 37.56 206 PHE A N 1
ATOM 1636 C CA . PHE A 1 206 ? 0.860 3.454 16.508 1.00 37.56 206 PHE A CA 1
ATOM 1637 C C . PHE A 1 206 ? 1.952 3.623 17.557 1.00 37.56 206 PHE A C 1
ATOM 1639 O O . PHE A 1 206 ? 2.230 2.692 18.308 1.00 37.56 206 PHE A O 1
ATOM 1646 N N . GLU A 1 207 ? 2.589 4.787 17.565 1.00 32.34 207 GLU A N 1
ATOM 1647 C CA . GLU A 1 207 ? 3.481 5.188 18.647 1.00 32.34 207 GLU A CA 1
ATOM 1648 C C . GLU A 1 207 ? 2.574 5.761 19.747 1.00 32.34 207 GLU A C 1
ATOM 1650 O O . GLU A 1 207 ? 2.042 6.867 19.610 1.00 32.34 207 GLU A O 1
ATOM 1655 N N . GLU A 1 208 ? 2.267 4.960 20.772 1.00 34.78 208 GLU A N 1
ATOM 1656 C CA . GLU A 1 208 ? 1.590 5.473 21.964 1.00 34.78 208 GLU A CA 1
ATOM 1657 C C . GLU A 1 208 ? 2.608 6.216 22.834 1.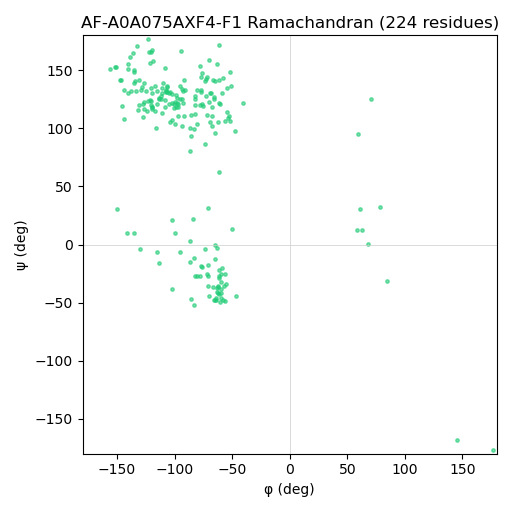00 34.78 208 GLU A C 1
ATOM 1659 O O . GLU A 1 208 ? 3.717 5.747 23.080 1.00 34.78 208 GLU A O 1
ATOM 1664 N N . ASN A 1 209 ? 2.239 7.427 23.253 1.00 36.59 209 ASN A N 1
ATOM 1665 C CA . ASN A 1 209 ? 3.068 8.242 24.129 1.00 36.59 209 ASN A CA 1
ATOM 1666 C C . ASN A 1 209 ? 3.099 7.665 25.556 1.00 36.59 209 ASN A C 1
ATOM 1668 O O . ASN A 1 209 ? 2.074 7.251 26.088 1.00 36.59 209 ASN A O 1
ATOM 1672 N N . GLU A 1 210 ? 4.281 7.800 26.162 1.00 36.47 210 GLU A N 1
ATOM 1673 C CA . GLU A 1 210 ? 4.683 7.615 27.570 1.00 36.47 210 GLU A CA 1
ATOM 1674 C C . GLU A 1 210 ? 5.044 6.202 28.052 1.00 36.47 210 GLU A C 1
ATOM 1676 O O . GLU A 1 210 ? 6.011 6.098 28.804 1.00 36.47 210 GLU A O 1
ATOM 1681 N N . ASP A 1 211 ? 4.450 5.132 27.526 1.00 38.22 211 ASP A N 1
ATOM 1682 C CA . ASP A 1 211 ? 4.905 3.755 27.772 1.00 38.22 211 ASP A CA 1
ATOM 1683 C C . ASP A 1 211 ? 5.089 3.056 26.418 1.00 38.22 211 ASP A C 1
ATOM 1685 O O . ASP A 1 211 ? 4.113 2.815 25.720 1.00 38.22 211 ASP A O 1
ATOM 1689 N N . ASN A 1 212 ? 6.336 2.784 26.011 1.00 35.53 212 ASN A N 1
ATOM 1690 C CA . ASN A 1 212 ? 6.736 2.219 24.705 1.00 35.53 212 ASN A CA 1
ATOM 1691 C C . ASN A 1 212 ? 6.157 0.806 24.414 1.00 35.53 212 ASN A C 1
ATOM 1693 O O . ASN A 1 212 ? 6.908 -0.158 24.244 1.00 35.53 212 ASN A O 1
ATOM 1697 N N . GLU A 1 213 ? 4.840 0.650 24.329 1.00 33.88 213 GLU A N 1
ATOM 1698 C CA . GLU A 1 213 ? 4.188 -0.555 23.826 1.00 33.88 213 GLU A CA 1
ATOM 1699 C C . GLU A 1 213 ? 3.758 -0.337 22.370 1.00 33.88 213 GLU A C 1
ATOM 1701 O O . GLU A 1 213 ? 2.776 0.333 22.054 1.00 33.88 213 GLU A O 1
ATOM 1706 N N . GLU A 1 214 ? 4.524 -0.917 21.443 1.00 35.62 214 GLU A N 1
ATOM 1707 C CA . GLU A 1 214 ? 4.172 -0.929 20.024 1.00 35.62 214 GLU A CA 1
ATOM 1708 C C . GLU A 1 214 ? 2.953 -1.835 19.794 1.00 35.62 214 GLU A C 1
ATOM 1710 O O . GLU A 1 214 ? 3.052 -3.065 19.775 1.00 35.62 214 GLU A O 1
ATOM 1715 N N . SER A 1 215 ? 1.787 -1.236 19.557 1.00 35.69 215 SER A N 1
ATOM 1716 C CA . SER A 1 215 ? 0.616 -1.984 19.099 1.00 35.69 215 SER A CA 1
ATOM 1717 C C . SER A 1 215 ? 0.699 -2.228 17.592 1.00 35.69 215 SER A C 1
ATOM 1719 O O . SER A 1 215 ? 0.453 -1.331 16.782 1.00 35.69 215 SER A O 1
ATOM 1721 N N . ILE A 1 216 ? 1.038 -3.461 17.204 1.00 38.47 216 ILE A N 1
ATOM 1722 C CA . ILE A 1 216 ? 1.106 -3.880 15.800 1.00 38.47 216 ILE A CA 1
ATOM 1723 C C . ILE A 1 216 ? -0.232 -4.471 15.358 1.00 38.47 216 ILE A C 1
ATOM 1725 O O . ILE A 1 216 ? -0.594 -5.591 15.724 1.00 38.47 216 ILE A O 1
ATOM 1729 N N . PHE A 1 217 ? -0.935 -3.758 14.478 1.00 40.19 217 PHE A N 1
ATOM 1730 C CA . PHE A 1 217 ? -2.103 -4.306 13.793 1.00 40.19 217 PHE A CA 1
ATOM 1731 C C . PHE A 1 217 ? -1.707 -4.828 12.419 1.00 40.19 217 PHE A C 1
ATOM 1733 O O . PHE A 1 217 ? -1.259 -4.072 11.557 1.00 40.19 217 PHE A O 1
ATOM 1740 N N . THR A 1 218 ? -1.901 -6.129 12.217 1.00 41.56 218 THR A N 1
ATOM 1741 C CA . THR A 1 218 ? -1.661 -6.801 10.940 1.00 41.56 218 THR A CA 1
ATOM 1742 C C . THR A 1 218 ? -3.003 -7.066 10.270 1.00 41.56 218 THR A C 1
ATOM 1744 O O . THR A 1 218 ? -3.747 -7.953 10.684 1.00 41.56 218 THR A O 1
ATOM 1747 N N . PHE A 1 219 ? -3.329 -6.295 9.232 1.00 44.03 219 PHE A N 1
ATOM 1748 C CA . PHE A 1 219 ? -4.547 -6.521 8.454 1.00 44.03 219 PHE A CA 1
ATOM 1749 C C . PHE A 1 219 ? -4.240 -7.373 7.234 1.00 44.03 219 PHE A C 1
ATOM 1751 O O . PHE A 1 219 ? -3.396 -7.017 6.410 1.00 44.03 219 PHE A O 1
ATOM 1758 N N . HIS A 1 220 ? -4.978 -8.470 7.104 1.00 40.47 220 HIS A N 1
ATOM 1759 C CA . HIS A 1 220 ? -4.895 -9.372 5.969 1.00 40.47 220 HIS A CA 1
ATOM 1760 C C . HIS A 1 220 ? -6.043 -9.108 5.001 1.00 40.47 220 HIS A C 1
ATOM 1762 O O . HIS A 1 220 ? -7.214 -9.294 5.341 1.00 40.47 220 HIS A O 1
ATOM 1768 N N . PHE A 1 221 ? -5.707 -8.702 3.779 1.00 38.78 221 PHE A N 1
ATOM 1769 C CA . PHE A 1 221 ? -6.682 -8.591 2.700 1.00 38.78 221 PHE A CA 1
ATOM 1770 C C . PHE A 1 221 ? -6.695 -9.895 1.899 1.00 38.78 221 PHE A C 1
ATOM 1772 O O . PHE A 1 221 ? -5.646 -10.270 1.359 1.00 38.78 221 PHE A O 1
ATOM 1779 N N . PRO A 1 222 ? -7.841 -10.593 1.786 1.00 31.47 222 PRO A N 1
ATOM 1780 C CA . PRO A 1 222 ? -7.949 -11.691 0.841 1.00 31.47 222 PRO A CA 1
ATOM 1781 C C . PRO A 1 222 ? -7.735 -11.129 -0.567 1.00 31.47 222 PRO A C 1
ATOM 1783 O O . PRO A 1 222 ? -8.445 -10.219 -0.999 1.00 31.47 222 PRO A O 1
ATOM 1786 N N . THR A 1 223 ? -6.740 -11.653 -1.283 1.00 35.12 223 THR A N 1
ATOM 1787 C CA . THR A 1 223 ? -6.666 -11.437 -2.727 1.00 35.12 223 THR A CA 1
ATOM 1788 C C . THR A 1 223 ? -7.867 -12.143 -3.344 1.00 35.12 223 THR A C 1
ATOM 1790 O O . THR A 1 223 ? -8.132 -13.308 -3.038 1.00 35.12 223 THR A O 1
ATOM 1793 N N . LEU A 1 224 ? -8.649 -11.418 -4.152 1.00 30.22 224 LEU A N 1
ATOM 1794 C CA . LEU A 1 224 ? -9.733 -12.020 -4.922 1.00 30.22 224 LEU A CA 1
ATOM 1795 C C . LEU A 1 224 ? -9.120 -13.163 -5.740 1.00 30.22 224 LEU A C 1
ATOM 1797 O O . LEU A 1 224 ? -8.256 -12.931 -6.586 1.00 30.22 224 LEU A O 1
ATOM 1801 N N . LYS A 1 225 ? -9.516 -14.402 -5.436 1.00 33.47 225 LYS A N 1
ATOM 1802 C CA . LYS A 1 225 ? -9.322 -15.506 -6.372 1.00 33.47 225 LYS A CA 1
ATOM 1803 C C . LYS A 1 225 ? -10.247 -15.205 -7.549 1.00 33.47 225 LYS A C 1
ATOM 1805 O O . LYS A 1 225 ? -11.461 -15.188 -7.355 1.00 33.47 225 LYS A O 1
ATOM 1810 N N . GLU A 1 226 ? -9.660 -14.878 -8.699 1.00 31.08 226 GLU A N 1
ATOM 1811 C CA . GLU A 1 226 ? -10.344 -15.013 -9.993 1.00 31.08 226 GLU A CA 1
ATOM 1812 C C . GLU A 1 226 ? -10.773 -16.469 -10.206 1.00 31.08 226 GLU A C 1
ATOM 1814 O O . GLU A 1 226 ? -9.989 -17.376 -9.827 1.00 31.08 226 GLU A O 1
#

Foldseek 3Di:
DFDFWFAWDPCPPLLPPDLPQDQKWKWKDFQAQKIWIWDARPVQRFIFIDIDGGPPTDRTPDPDGMWIKIFGSVLVSVLVVQADGGWTWGDDQFWIWTWHDGPPDSDIDIRTGTIHTDDPPPPPDPPPLPDAPFAWADDDPVVVVVVVVVLCVQPVPDWDWDDDPQRKIKIWDAHPVGIDIDMDHPTDGDDPPDDPPAWRWRWGWDQDPDDRDTNTDTYTDGDDDD

Sequence (226 aa):
MSSNILYQINVQDVSSIKNKYQKSCILTFTNRKRWQIRTLDLSTGLKIDCNLYIKNASNPTISTDTIHIQVAPNLIVEAVRNVHRGMDIYLSEHSICFVGAARNRGIIIKQMVPIRIVEEEQPSSNYLVSEPIVQIYMPSFQIVKTAIEQLKKINSKCITLSANMEGQLEFQTIHDLGKVKMAFSNLTNPNKDFTKDSMITLIVYFEENEDNEESIFTFHFPTLKE

Radius of gyration: 20.22 Å; Cα contacts (8 Å, |Δi|>4): 412; chains: 1; bounding box: 47×37×59 Å

Secondary structure (DSSP, 8-state):
-----------TTGGGS-TTS-S-EEEEEESSSEEEEEEE-TTT--EEEEEEE-TTPPPP--SSSEEEEEE-HHHHHHHHHH--EEEEEEE-SSEEEEEEE-TTSSPEEEEEEE-EEE-----SS----PPPS---PPPPHHHHHHHHHHHHHH-SS--EEEE-TTS-EEEEEEETTEEEEEEE-SPPPPPTT--GGGEEEEEEEE--SSS---EEEEEEEEP---

InterPro domains:
  IPR007150 HUS1/Mec3 [PF04005] (13-206)
  IPR007150 HUS1/Mec3 [PTHR12900] (61-195)

Solvent-accessible surface area (backbone atoms only — not comparable to full-atom values): 13519 Å² total; per-residue (Å²): 136,89,71,83,38,66,39,44,66,90,61,79,76,66,63,70,69,66,72,83,69,53,81,47,31,39,41,37,46,39,51,55,62,47,36,37,42,39,34,66,23,84,90,71,61,42,42,46,60,45,79,46,72,53,66,92,44,64,83,57,80,54,97,48,68,63,47,39,32,38,32,42,57,61,52,51,43,52,44,49,70,57,38,64,52,62,36,24,48,31,70,57,86,51,30,42,33,40,34,20,30,33,85,86,69,91,41,75,44,75,37,77,34,68,41,40,74,45,82,76,72,70,66,87,58,82,75,74,76,68,84,56,94,62,55,51,48,67,73,61,67,69,59,53,50,53,51,52,56,53,48,39,74,70,35,74,86,54,72,51,76,50,68,45,95,79,16,37,41,35,44,32,35,71,43,100,91,46,74,51,76,50,77,46,70,83,36,56,55,72,63,95,84,68,76,80,88,63,54,58,50,50,50,48,57,47,89,51,86,94,58,92,58,77,52,61,45,64,42,55,44,82,59,81,81,128

Organism: Rozella allomycis (strain CSF55) (NCBI:txid988480)